Protein AF-0000000078790285 (afdb_homodimer)

Organism: Lacticaseibacillus rhamnosus (strain LMS2-1) (NCBI:txid525361)

Foldseek 3Di:
DPPDDDDDDDDDDDPVVVVVVQVVCVVVVHGPVRVVVVQVVCCVVVVHRPDDPDDDPVVVVVVVVCVVCVPPPPPVPVDPVSVVCCVVCVPPD/DPPDDDDDDDDDDDPVVVVVVQVVCVVVVHGPVRVVVVQVVCCVVVVHRPDDPDDDPVVVVVVVVCVVCVPPPPPVPVDPVSVVCCVVCVPPD

Nearest PDB structures (foldseek):
  4fxe-assembly1_A-2  TM=6.646E-01  e=6.049E-03  Escherichia coli K-12
  4q2u-assembly1_A  TM=5.915E-01  e=1.966E-02  Escherichia coli K-12
  4ml0-assembly2_E  TM=5.915E-01  e=2.259E-02  Escherichia coli B str. REL606
  4fxe-assembly1_A-2  TM=6.645E-01  e=6.049E-03  Escherichia coli K-12
  4q2u-assembly1_A  TM=5.914E-01  e=1.966E-02  Escherichia coli K-12

Radius of gyration: 25.26 Å; Cα contacts (8 Å, |Δi|>4): 144; chains: 2; bounding box: 28×90×46 Å

Secondary structure (DSSP, 8-state):
-----EEEEEEEEEHHHHHHHHHHHHHTT--HHHHHHHHHHHHHHHTS-SS--PPPHHHHHHHHHHHHHHTS-----SSHHHHHHHHH-TT--/-----EEEEEEEEEHHHHHHHHHHHHHTT--HHHHHHHHHHHHHHHTS-SS--PPPHHHHHHHHHHHHHHTS-----SSHHHHHHHHH-TT--

Solvent-accessible surface area (backbone atoms only — not comparable to full-atom values): 11094 Å² total; per-residue (Å²): 125,79,78,75,55,69,35,80,45,76,34,80,33,51,36,69,58,49,53,52,29,51,52,52,33,45,77,72,72,41,51,70,57,60,52,51,50,51,51,42,51,42,23,57,76,66,73,39,78,60,48,78,89,68,74,50,72,67,55,48,51,51,51,53,52,50,60,66,34,70,78,37,78,78,65,80,58,89,49,75,65,52,47,52,49,41,67,72,49,66,69,76,121,124,79,78,74,55,69,34,80,45,75,36,80,34,51,34,69,58,50,51,53,29,51,52,52,33,44,76,73,73,40,51,69,56,60,53,52,51,51,51,42,51,41,23,58,76,64,72,40,78,60,48,79,89,67,72,49,71,67,56,49,52,52,51,53,50,50,60,64,35,70,77,39,78,78,65,79,60,88,49,74,62,53,48,54,49,40,68,74,47,65,70,74,121

Structure (mmCIF, N/CA/C/O backbone):
data_AF-0000000078790285-model_v1
#
loop_
_entity.id
_entity.type
_entity.pdbx_description
1 polymer 'Addiction module antitoxin, RelB/DinJ family'
#
loop_
_atom_site.group_PDB
_atom_site.id
_atom_site.type_symbol
_atom_site.label_atom_id
_atom_site.label_alt_id
_atom_site.label_comp_id
_atom_site.label_asym_id
_atom_site.label_entity_id
_atom_site.label_seq_id
_atom_site.pdbx_PDB_ins_code
_atom_site.Cartn_x
_atom_site.Cartn_y
_atom_site.Cartn_z
_atom_site.occupancy
_atom_site.B_iso_or_equiv
_atom_site.auth_seq_id
_atom_site.auth_comp_id
_atom_site.auth_asym_id
_atom_site.auth_atom_id
_atom_site.pdbx_PDB_model_num
ATOM 1 N N . MET A 1 1 ? -5.898 -20.781 -19.953 1 41.97 1 MET A N 1
ATOM 2 C CA . MET A 1 1 ? -5.359 -19.844 -18.984 1 41.97 1 MET A CA 1
ATOM 3 C C . MET A 1 1 ? -6.449 -18.906 -18.453 1 41.97 1 MET A C 1
ATOM 5 O O . MET A 1 1 ? -7.098 -18.203 -19.234 1 41.97 1 MET A O 1
ATOM 9 N N . ALA A 1 2 ? -7.094 -19.359 -17.562 1 52.06 2 ALA A N 1
ATOM 10 C CA . ALA A 1 2 ? -8.336 -18.672 -17.234 1 52.06 2 ALA A CA 1
ATOM 11 C C . ALA A 1 2 ? -8.102 -17.156 -17.094 1 52.06 2 ALA A C 1
ATOM 13 O O . ALA A 1 2 ? -7.086 -16.734 -16.547 1 52.06 2 ALA A O 1
ATOM 14 N N . VAL A 1 3 ? -8.617 -16.484 -17.922 1 64.88 3 VAL A N 1
ATOM 15 C CA . VAL A 1 3 ? -8.562 -15.023 -17.938 1 64.88 3 VAL A CA 1
ATOM 16 C C . VAL A 1 3 ? -8.906 -14.477 -16.562 1 64.88 3 VAL A C 1
ATOM 18 O O . VAL A 1 3 ? -10.008 -14.703 -16.062 1 64.88 3 VAL A O 1
ATOM 21 N N . LYS A 1 4 ? -7.84 -14.219 -15.812 1 78.5 4 LYS A N 1
ATOM 22 C CA . LYS A 1 4 ? -8.117 -13.758 -14.461 1 78.5 4 LYS A CA 1
ATOM 23 C C . LYS A 1 4 ? -8.852 -12.422 -14.469 1 78.5 4 LYS A C 1
ATOM 25 O O . LYS A 1 4 ? -8.43 -11.477 -15.141 1 78.5 4 LYS A O 1
ATOM 30 N N . GLU A 1 5 ? -10.031 -12.453 -14.055 1 92.25 5 GLU A N 1
ATOM 31 C CA . GLU A 1 5 ? -10.844 -11.25 -13.906 1 92.25 5 GLU A CA 1
ATOM 32 C C . GLU A 1 5 ? -10.125 -10.188 -13.078 1 92.25 5 GLU A C 1
ATOM 34 O O . GLU A 1 5 ? -9.445 -10.508 -12.109 1 92.25 5 GLU A O 1
ATOM 39 N N . LYS A 1 6 ? -10.203 -8.945 -13.633 1 95.94 6 LYS A N 1
ATOM 40 C CA . LYS A 1 6 ? -9.594 -7.824 -12.93 1 95.94 6 LYS A CA 1
ATOM 41 C C . LYS A 1 6 ? -10.648 -6.977 -12.234 1 95.94 6 LYS A C 1
ATOM 43 O O . LYS A 1 6 ? -11.797 -6.918 -12.672 1 95.94 6 LYS A O 1
ATOM 48 N N . LYS A 1 7 ? -10.242 -6.383 -11.164 1 96.44 7 LYS A N 1
ATOM 49 C CA . LYS A 1 7 ? -11.07 -5.453 -10.398 1 96.44 7 LYS A CA 1
ATOM 50 C C . LYS A 1 7 ? -10.414 -4.078 -10.312 1 96.44 7 LYS A C 1
ATOM 52 O O . LYS A 1 7 ? -9.211 -3.971 -10.055 1 96.44 7 LYS A O 1
ATOM 57 N N . ARG A 1 8 ? -11.172 -3.09 -10.539 1 96.06 8 ARG A N 1
ATOM 58 C CA . ARG A 1 8 ? -10.68 -1.719 -10.469 1 96.06 8 ARG A CA 1
ATOM 59 C C . ARG A 1 8 ? -10.773 -1.179 -9.039 1 96.06 8 ARG A C 1
ATOM 61 O O . ARG A 1 8 ? -11.836 -1.225 -8.422 1 96.06 8 ARG A O 1
ATOM 68 N N . VAL A 1 9 ? -9.711 -0.73 -8.57 1 95.88 9 VAL A N 1
ATOM 69 C CA . VAL A 1 9 ? -9.648 -0.077 -7.266 1 95.88 9 VAL A CA 1
ATOM 70 C C . VAL A 1 9 ? -9.359 1.41 -7.445 1 95.88 9 VAL A C 1
ATOM 72 O O . VAL A 1 9 ? -8.383 1.783 -8.102 1 95.88 9 VAL A O 1
ATOM 75 N N . GLN A 1 10 ? -10.25 2.25 -6.832 1 95.44 10 GLN A N 1
ATOM 76 C CA . GL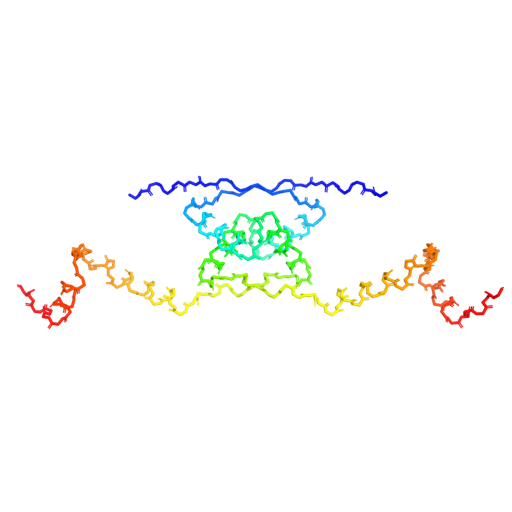N A 1 10 ? -10.117 3.697 -6.957 1 95.44 10 GLN A CA 1
ATOM 77 C C . GLN A 1 10 ? -10.039 4.363 -5.586 1 95.44 10 GLN A C 1
ATOM 79 O O . GLN A 1 10 ? -10.844 4.055 -4.695 1 95.44 10 GLN A O 1
ATOM 84 N N . VAL A 1 11 ? -9.031 5.184 -5.496 1 96.12 11 VAL A N 1
ATOM 85 C CA . VAL A 1 11 ? -8.867 5.902 -4.234 1 96.12 11 VAL A CA 1
ATOM 86 C C . VAL A 1 11 ? -8.57 7.375 -4.512 1 96.12 11 VAL A C 1
ATOM 88 O O . VAL A 1 11 ? -7.871 7.703 -5.469 1 96.12 11 VAL A O 1
ATOM 91 N N . LYS A 1 12 ? -9.188 8.242 -3.713 1 96.44 12 LYS A N 1
ATOM 92 C CA . LYS A 1 12 ? -8.875 9.672 -3.742 1 96.44 12 LYS A CA 1
ATOM 93 C C . LYS A 1 12 ? -7.82 10.023 -2.697 1 96.44 12 LYS A C 1
ATOM 95 O O . LYS A 1 12 ? -7.992 9.734 -1.513 1 96.44 12 LYS A O 1
ATOM 100 N N . ILE A 1 13 ? -6.789 10.609 -3.246 1 97 13 ILE A N 1
ATOM 101 C CA . ILE A 1 13 ? -5.645 10.945 -2.404 1 97 13 ILE A CA 1
ATOM 102 C C . ILE A 1 13 ? -5.305 12.422 -2.549 1 97 13 ILE A C 1
ATOM 104 O O . ILE A 1 13 ? -5.492 13.008 -3.621 1 97 13 ILE A O 1
ATOM 108 N N . ASP A 1 14 ? -4.859 13.016 -1.383 1 96.88 14 ASP A N 1
ATOM 109 C CA . ASP A 1 14 ? -4.348 14.375 -1.506 1 96.88 14 ASP A CA 1
ATOM 110 C C . ASP A 1 14 ? -3.395 14.5 -2.691 1 96.88 14 ASP A C 1
ATOM 112 O O . ASP A 1 14 ? -2.504 13.664 -2.869 1 96.88 14 ASP A O 1
ATOM 116 N N . LYS A 1 15 ? -3.609 15.469 -3.404 1 97.12 15 LYS A N 1
ATOM 117 C CA . LYS A 1 15 ? -2.846 15.633 -4.641 1 97.12 15 LYS A CA 1
ATOM 118 C C . LYS A 1 15 ? -1.349 15.695 -4.355 1 97.12 15 LYS A C 1
ATOM 120 O O . LYS A 1 15 ? -0.552 15.062 -5.051 1 97.12 15 LYS A O 1
ATOM 125 N N . ASP A 1 16 ? -0.922 16.5 -3.404 1 96.88 16 ASP A N 1
ATOM 126 C CA . ASP A 1 16 ? 0.495 16.641 -3.082 1 96.88 16 ASP A CA 1
ATOM 127 C C . ASP A 1 16 ? 1.084 15.305 -2.621 1 96.88 16 ASP A C 1
ATOM 129 O O . ASP A 1 16 ? 2.205 14.953 -2.994 1 96.88 16 ASP A O 1
ATOM 133 N N . LEU A 1 17 ? 0.349 14.648 -1.808 1 97.38 17 LEU A N 1
ATOM 134 C CA . LEU A 1 17 ? 0.786 13.336 -1.353 1 97.38 17 LEU A CA 1
ATOM 135 C C . LEU A 1 17 ? 0.951 12.383 -2.529 1 97.38 17 LEU A C 1
ATOM 137 O O . LEU A 1 17 ? 1.948 11.656 -2.613 1 97.38 17 LEU A O 1
ATOM 141 N N . ALA A 1 18 ? -0.024 12.359 -3.369 1 97.75 18 ALA A N 1
ATOM 142 C CA . ALA A 1 18 ? 0.028 11.508 -4.555 1 97.75 18 ALA A CA 1
ATOM 143 C C . ALA A 1 18 ? 1.246 11.836 -5.414 1 97.75 18 ALA A C 1
ATOM 145 O O . ALA A 1 18 ? 1.99 10.945 -5.816 1 97.75 18 ALA A O 1
ATOM 146 N N . ASP A 1 19 ? 1.461 13.047 -5.66 1 97.75 19 ASP A N 1
ATOM 147 C CA . ASP A 1 19 ? 2.562 13.484 -6.512 1 97.75 19 ASP A CA 1
ATOM 148 C C . ASP A 1 19 ? 3.912 13.148 -5.883 1 97.75 19 ASP A C 1
ATOM 150 O O . ASP A 1 19 ? 4.82 12.672 -6.57 1 97.75 19 ASP A O 1
ATOM 154 N N . ASP A 1 20 ? 4.039 13.414 -4.598 1 97.94 20 ASP A N 1
ATOM 155 C CA . ASP A 1 20 ? 5.273 13.094 -3.889 1 97.94 20 ASP A CA 1
ATOM 156 C C . ASP A 1 20 ? 5.555 11.594 -3.918 1 97.94 20 ASP A C 1
ATOM 158 O O . 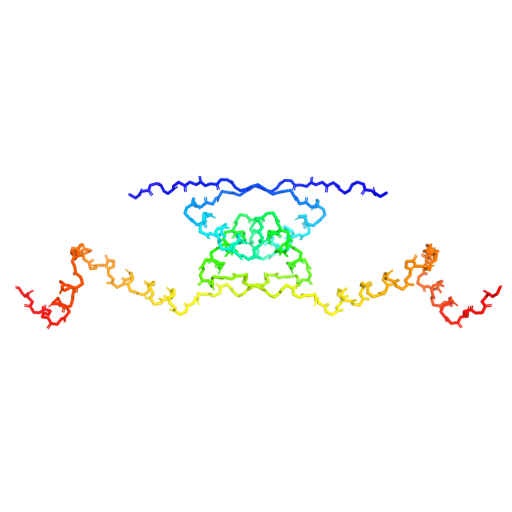ASP A 1 20 ? 6.691 11.18 -4.148 1 97.94 20 ASP A O 1
ATOM 162 N N . THR A 1 21 ? 4.539 10.852 -3.672 1 98.5 21 THR A N 1
ATOM 163 C CA . THR A 1 21 ? 4.68 9.398 -3.67 1 98.5 21 THR A CA 1
ATOM 164 C C . THR A 1 21 ? 5.09 8.891 -5.051 1 98.5 21 THR A C 1
ATOM 166 O O . THR A 1 21 ? 6 8.07 -5.168 1 98.5 21 THR A O 1
ATOM 169 N N . GLU A 1 22 ? 4.434 9.328 -6.066 1 97.88 22 GLU A N 1
ATOM 170 C CA . GLU A 1 22 ? 4.695 8.883 -7.43 1 97.88 22 GLU A CA 1
ATOM 171 C C . GLU A 1 22 ? 6.105 9.258 -7.875 1 97.88 22 GLU A C 1
ATOM 173 O O . GLU A 1 22 ? 6.742 8.523 -8.633 1 97.88 22 GLU A O 1
ATOM 178 N N . ALA A 1 23 ? 6.59 10.414 -7.387 1 98.12 23 ALA A N 1
ATOM 179 C CA . ALA A 1 23 ? 7.973 10.797 -7.664 1 98.12 23 ALA A CA 1
ATOM 180 C C . ALA A 1 23 ? 8.953 9.805 -7.055 1 98.12 23 ALA A C 1
ATOM 182 O O . ALA A 1 23 ? 9.938 9.422 -7.699 1 98.12 23 ALA A O 1
ATOM 183 N N . ILE A 1 24 ? 8.742 9.383 -5.852 1 98.12 24 ILE A N 1
ATOM 184 C CA . ILE A 1 24 ? 9.602 8.414 -5.168 1 98.12 24 ILE A CA 1
ATOM 185 C C . ILE A 1 24 ? 9.539 7.07 -5.883 1 98.12 24 ILE A C 1
ATOM 187 O O . ILE A 1 24 ? 10.57 6.453 -6.156 1 98.12 24 ILE A O 1
ATOM 191 N N . LEU A 1 25 ? 8.281 6.648 -6.223 1 98.25 25 LEU A N 1
ATOM 192 C CA . LEU A 1 25 ? 8.102 5.383 -6.926 1 98.25 25 LEU A CA 1
ATOM 193 C C . LEU A 1 25 ? 8.828 5.398 -8.266 1 98.25 25 LEU A C 1
ATOM 195 O O . LEU A 1 25 ? 9.477 4.418 -8.633 1 98.25 25 LEU A O 1
ATOM 199 N N . SER A 1 26 ? 8.766 6.539 -8.906 1 98 26 SER A N 1
ATOM 200 C CA . SER A 1 26 ? 9.445 6.672 -10.188 1 98 26 SER A CA 1
ATOM 201 C C . SER A 1 26 ? 10.961 6.52 -10.031 1 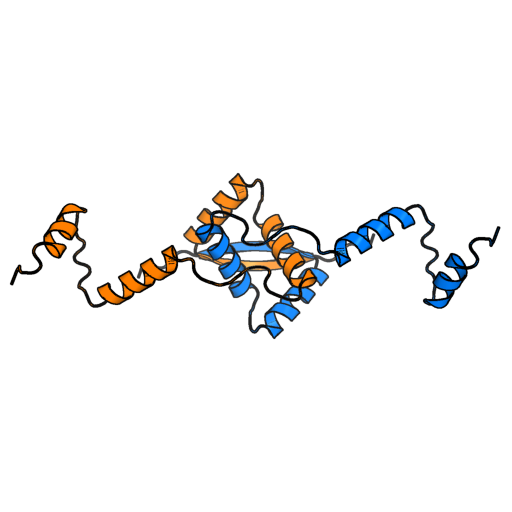98 26 SER A C 1
ATOM 203 O O . SER A 1 26 ? 11.609 5.867 -10.852 1 98 26 SER A O 1
ATOM 205 N N . GLU A 1 27 ? 11.5 7.098 -9.047 1 97.88 27 GLU A N 1
ATOM 206 C CA . GLU A 1 27 ? 12.938 7.004 -8.781 1 97.88 27 GLU A CA 1
ATOM 207 C C . GLU A 1 27 ? 13.344 5.566 -8.477 1 97.88 27 GLU A C 1
ATOM 209 O O . GLU A 1 27 ? 14.469 5.16 -8.781 1 97.88 27 GLU A O 1
ATOM 214 N N . LEU A 1 28 ? 12.445 4.828 -7.969 1 96.88 28 LEU A N 1
ATOM 215 C CA . LEU A 1 28 ? 12.688 3.426 -7.648 1 96.88 28 LEU A CA 1
ATOM 216 C C . LEU A 1 28 ? 12.438 2.541 -8.867 1 96.88 28 LEU A C 1
ATOM 218 O O . LEU A 1 28 ? 12.656 1.328 -8.812 1 96.88 28 LEU A O 1
ATOM 222 N N . GLY A 1 29 ? 11.867 3.201 -9.914 1 97.56 29 GLY A N 1
ATOM 223 C CA . GLY A 1 29 ? 11.539 2.443 -11.117 1 97.56 29 GLY A CA 1
ATOM 224 C C . GLY A 1 29 ? 10.172 1.798 -11.062 1 97.56 29 GLY A C 1
ATOM 225 O O . GLY A 1 29 ? 9.898 0.85 -11.797 1 97.56 29 GLY A O 1
ATOM 226 N N . LEU A 1 30 ? 9.352 2.262 -10.195 1 97.75 30 LEU A N 1
ATOM 227 C CA . LEU A 1 30 ? 8.023 1.689 -10.008 1 97.75 30 LEU A CA 1
ATOM 228 C C . LEU A 1 30 ? 6.938 2.68 -10.422 1 97.75 30 LEU A C 1
ATOM 230 O O . LEU A 1 30 ? 7.195 3.883 -10.508 1 97.75 30 LEU A O 1
ATOM 234 N N . ASN A 1 31 ? 5.824 2.188 -10.734 1 96.88 31 ASN A N 1
ATOM 235 C CA . ASN A 1 31 ? 4.625 3 -10.898 1 96.88 31 ASN A CA 1
ATOM 236 C C . ASN A 1 31 ? 3.57 2.658 -9.852 1 96.88 31 ASN A C 1
ATOM 238 O O . ASN A 1 31 ? 3.695 1.659 -9.141 1 96.88 31 ASN A O 1
ATOM 242 N N . PRO A 1 32 ? 2.607 3.408 -9.719 1 97.31 32 PRO A N 1
ATOM 243 C CA . PRO A 1 32 ? 1.586 3.195 -8.688 1 97.31 32 PRO A CA 1
ATOM 244 C C . PRO A 1 32 ? 0.905 1.833 -8.805 1 97.31 32 PRO A C 1
ATOM 246 O O . PRO A 1 32 ? 0.68 1.161 -7.797 1 97.31 32 PRO A O 1
ATOM 249 N N . THR A 1 33 ? 0.61 1.395 -9.992 1 97.12 33 THR A N 1
ATOM 250 C CA . THR A 1 33 ? -0.04 0.107 -10.203 1 97.12 33 THR A CA 1
ATOM 251 C C . THR A 1 33 ? 0.801 -1.027 -9.625 1 97.12 33 THR A C 1
ATOM 253 O O . THR A 1 33 ? 0.292 -1.865 -8.875 1 97.12 33 THR A O 1
ATOM 256 N N . THR A 1 34 ? 2.041 -1.007 -9.961 1 97.44 34 THR A N 1
ATOM 257 C CA . THR A 1 34 ? 2.953 -2.041 -9.484 1 97.44 34 THR A CA 1
ATOM 258 C C . THR A 1 34 ? 3.096 -1.979 -7.965 1 97.44 34 THR A C 1
ATOM 260 O O . THR A 1 34 ? 3.053 -3.01 -7.289 1 97.44 34 THR A O 1
ATOM 263 N N . ALA A 1 35 ? 3.219 -0.789 -7.391 1 98.12 35 ALA A N 1
ATOM 264 C CA . ALA A 1 35 ? 3.41 -0.603 -5.957 1 98.12 35 ALA A CA 1
ATOM 265 C C . ALA A 1 35 ? 2.189 -1.078 -5.176 1 98.12 35 ALA A C 1
ATOM 267 O O . ALA A 1 35 ? 2.322 -1.766 -4.16 1 98.12 35 ALA A O 1
ATOM 268 N N . ILE A 1 36 ? 1.055 -0.764 -5.652 1 98.19 36 ILE A N 1
ATOM 269 C CA . ILE A 1 36 ? -0.178 -1.125 -4.957 1 98.19 36 ILE A CA 1
ATOM 270 C C . ILE A 1 36 ? -0.421 -2.627 -5.086 1 98.19 36 ILE A C 1
ATOM 272 O O . ILE A 1 36 ? -0.863 -3.273 -4.133 1 98.19 36 ILE A O 1
ATOM 276 N N . ASN A 1 37 ? -0.104 -3.201 -6.234 1 97.75 37 ASN A N 1
ATOM 277 C CA . ASN A 1 37 ? -0.19 -4.648 -6.395 1 97.75 37 ASN A CA 1
ATOM 278 C C . ASN A 1 37 ? 0.731 -5.379 -5.418 1 97.75 37 ASN A C 1
ATOM 280 O O . ASN A 1 37 ? 0.33 -6.363 -4.797 1 97.75 37 ASN A O 1
ATOM 284 N N . MET A 1 38 ? 1.901 -4.902 -5.324 1 97.44 38 MET A N 1
ATOM 285 C CA . MET A 1 38 ? 2.848 -5.48 -4.379 1 97.44 38 MET A CA 1
ATOM 286 C C . MET A 1 38 ? 2.32 -5.375 -2.949 1 97.44 38 MET A 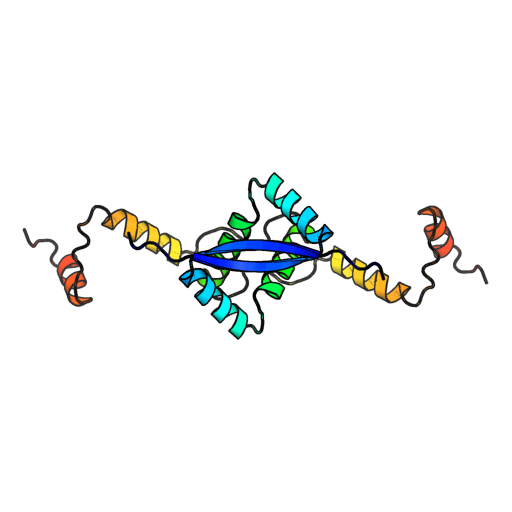C 1
ATOM 288 O O . MET A 1 38 ? 2.4 -6.336 -2.182 1 97.44 38 MET A O 1
ATOM 292 N N . PHE A 1 39 ? 1.788 -4.234 -2.619 1 98 39 PHE A N 1
ATOM 293 C CA . PHE A 1 39 ? 1.221 -3.973 -1.303 1 98 39 PHE A CA 1
ATOM 294 C C . PHE A 1 39 ? 0.112 -4.969 -0.982 1 98 39 PHE A C 1
ATOM 296 O O . PHE A 1 39 ? 0.122 -5.594 0.08 1 98 39 PHE A O 1
ATOM 303 N N . TYR A 1 40 ? -0.725 -5.184 -1.939 1 98.12 40 TYR A N 1
ATOM 304 C CA . TYR A 1 40 ? -1.836 -6.113 -1.766 1 98.12 40 TYR A CA 1
ATOM 305 C C . TYR A 1 40 ? -1.332 -7.543 -1.619 1 98.12 40 TYR A C 1
ATOM 307 O O . TYR A 1 40 ? -1.803 -8.289 -0.757 1 98.12 40 TYR A O 1
ATOM 315 N N . LYS A 1 41 ? -0.364 -7.953 -2.381 1 96.88 41 LYS A N 1
ATOM 316 C CA . LYS A 1 41 ? 0.198 -9.297 -2.311 1 96.88 41 LYS A CA 1
ATOM 317 C C . LYS A 1 41 ? 0.855 -9.547 -0.957 1 96.88 41 LYS A C 1
ATOM 319 O O . LYS A 1 41 ? 0.74 -10.641 -0.399 1 96.88 41 LYS A O 1
ATOM 324 N N . ARG A 1 42 ? 1.501 -8.523 -0.47 1 97.19 42 ARG A N 1
ATOM 325 C CA . ARG A 1 42 ? 2.145 -8.68 0.831 1 97.19 42 ARG A CA 1
ATOM 326 C C . ARG A 1 42 ? 1.107 -8.773 1.946 1 97.19 42 ARG A C 1
ATOM 328 O O . ARG A 1 42 ? 1.302 -9.508 2.92 1 97.19 42 ARG A O 1
ATOM 335 N N . ILE A 1 43 ? 0.035 -8.055 1.852 1 97.12 43 ILE A N 1
ATOM 336 C CA . ILE A 1 43 ? -1.044 -8.148 2.828 1 97.12 43 ILE A CA 1
ATOM 337 C C . ILE A 1 43 ? -1.596 -9.57 2.846 1 97.12 43 ILE A C 1
ATOM 339 O O . ILE A 1 43 ? -1.754 -10.172 3.914 1 97.12 43 ILE A O 1
ATOM 343 N N . VAL A 1 44 ? -1.857 -10.148 1.688 1 96 44 VAL A N 1
ATOM 344 C CA . VAL A 1 44 ? -2.42 -11.492 1.596 1 96 44 VAL A CA 1
ATOM 345 C C . VAL A 1 44 ? -1.405 -12.516 2.102 1 96 44 VAL A C 1
ATOM 347 O O . VAL A 1 44 ? -1.765 -13.453 2.812 1 96 44 VAL A O 1
ATOM 350 N N . ALA A 1 45 ? -0.132 -12.312 1.774 1 93.81 45 ALA A N 1
ATOM 351 C CA . ALA A 1 45 ? 0.913 -13.266 2.146 1 93.81 45 ALA A CA 1
ATOM 352 C C . ALA A 1 45 ? 1.089 -13.32 3.66 1 93.81 45 ALA A C 1
ATOM 354 O O . ALA A 1 45 ? 1.363 -14.383 4.223 1 93.81 45 ALA A O 1
ATOM 355 N N . ASN A 1 46 ? 0.846 -12.18 4.375 1 92.69 46 ASN A N 1
ATOM 356 C CA . ASN A 1 46 ? 1.177 -12.094 5.793 1 92.69 46 ASN A CA 1
ATOM 357 C C . ASN A 1 46 ? -0.078 -12.062 6.66 1 92.69 46 ASN A C 1
ATOM 359 O O . ASN A 1 46 ? -0.001 -12.25 7.879 1 92.69 46 ASN A O 1
ATOM 363 N N . GLY A 1 47 ? -1.185 -11.789 6.004 1 94 47 GLY A N 1
ATOM 364 C CA . GLY A 1 47 ? -2.406 -11.617 6.77 1 94 47 GLY A CA 1
ATOM 365 C C . GLY A 1 47 ? -2.383 -10.383 7.656 1 94 47 GLY A C 1
ATOM 366 O O . GLY A 1 47 ? -2.975 -10.383 8.742 1 94 47 GLY A O 1
ATOM 367 N N . ALA A 1 48 ? -1.604 -9.398 7.191 1 94.69 48 ALA A N 1
ATOM 368 C CA . ALA A 1 48 ? -1.382 -8.188 7.98 1 94.69 48 ALA A CA 1
ATOM 369 C C . ALA A 1 48 ? -0.915 -7.039 7.094 1 94.69 48 ALA A C 1
ATOM 371 O O . ALA A 1 48 ? -0.576 -7.242 5.926 1 94.69 48 ALA A O 1
ATOM 372 N N . LEU A 1 49 ? -0.977 -5.832 7.645 1 96.75 49 LEU A N 1
ATOM 373 C CA . LEU A 1 49 ? -0.272 -4.73 7 1 96.75 49 LEU A CA 1
ATOM 374 C C . LEU A 1 49 ? 1.227 -5.004 6.941 1 96.75 49 LEU A C 1
ATOM 376 O O . LEU A 1 49 ? 1.844 -5.332 7.957 1 96.75 49 LEU A O 1
ATOM 380 N N . PRO A 1 50 ? 1.838 -4.809 5.832 1 96.12 50 PRO A N 1
ATOM 381 C CA . PRO A 1 50 ? 3.227 -5.25 5.691 1 96.12 50 PRO A CA 1
ATOM 382 C C . PRO A 1 50 ? 4.23 -4.18 6.109 1 96.12 50 PRO A C 1
ATOM 384 O O . PRO A 1 50 ? 5.379 -4.195 5.652 1 96.12 50 PRO A O 1
ATOM 387 N N . PHE A 1 51 ? 3.783 -3.184 6.902 1 95.62 51 PHE A N 1
ATOM 388 C CA . PHE A 1 51 ? 4.664 -2.141 7.418 1 95.62 51 PHE A CA 1
ATOM 389 C C . PHE A 1 51 ? 4.215 -1.691 8.805 1 95.62 51 PHE A C 1
ATOM 391 O O . PHE A 1 51 ? 3.09 -1.974 9.219 1 95.62 51 PHE A O 1
ATOM 398 N N . ASN A 1 52 ? 5.188 -1.059 9.438 1 91.38 52 ASN A N 1
ATOM 399 C CA . ASN A 1 52 ? 4.855 -0.438 10.719 1 91.38 52 ASN A CA 1
ATOM 400 C C . ASN A 1 52 ? 4.18 0.916 10.523 1 91.38 52 ASN A C 1
ATOM 402 O O . ASN A 1 52 ? 4.676 1.764 9.781 1 91.38 52 ASN A O 1
ATOM 406 N N . ALA A 1 53 ? 3.025 1.038 11.102 1 90.38 53 ALA A N 1
ATOM 407 C CA . ALA A 1 53 ? 2.234 2.256 10.953 1 90.38 53 ALA A CA 1
ATOM 408 C C . ALA A 1 53 ? 2.709 3.342 11.914 1 90.38 53 ALA A C 1
ATOM 410 O O . ALA A 1 53 ? 2.064 4.387 12.047 1 90.38 53 ALA A O 1
ATOM 411 N N . SER A 1 54 ? 3.861 3.127 12.414 1 91.12 54 SER A N 1
ATOM 412 C CA . SER A 1 54 ? 4.359 4.086 13.398 1 91.12 54 SER A CA 1
ATOM 413 C C . SER A 1 54 ? 4.945 5.32 12.711 1 91.12 54 SER A C 1
ATOM 415 O O . SER A 1 54 ? 5.535 5.219 11.641 1 91.12 54 SER A O 1
ATOM 417 N N . LEU A 1 55 ? 4.797 6.422 13.398 1 91.75 55 LEU A N 1
ATOM 418 C CA . LEU A 1 55 ? 5.43 7.648 12.93 1 91.75 55 LEU A CA 1
ATOM 419 C C . LEU A 1 55 ? 6.938 7.605 13.156 1 91.75 55 LEU A C 1
ATOM 421 O O . LEU A 1 55 ? 7.406 7.023 14.133 1 91.75 55 LEU A O 1
ATOM 425 N N . SER A 1 56 ? 7.555 8.25 12.25 1 86.81 56 SER A N 1
ATOM 426 C CA . SER A 1 56 ? 8.984 8.445 12.477 1 86.81 56 SER A CA 1
ATOM 427 C C . SER A 1 56 ? 9.227 9.414 13.633 1 86.81 56 SER A C 1
ATOM 429 O O . SER A 1 56 ? 8.305 10.094 14.086 1 86.81 56 SER A O 1
ATOM 431 N N . GLU A 1 57 ? 10.453 9.414 14.078 1 87.69 57 GLU A N 1
ATOM 432 C CA . GLU A 1 57 ? 10.82 10.367 15.125 1 87.69 57 GLU A CA 1
ATOM 433 C C . GLU A 1 57 ? 10.617 11.805 14.648 1 87.69 57 GLU A C 1
ATOM 435 O O . GLU A 1 57 ? 10.141 12.656 15.406 1 87.69 57 GLU A O 1
ATOM 440 N N . GLU A 1 58 ? 10.969 11.984 13.445 1 89.5 58 GLU A N 1
ATOM 441 C CA . GLU A 1 58 ? 10.805 13.312 12.859 1 89.5 58 GLU A CA 1
ATOM 442 C C . GLU A 1 58 ? 9.336 13.727 12.805 1 89.5 58 GLU A C 1
ATOM 444 O O . GLU A 1 58 ? 8.992 14.859 13.133 1 89.5 58 GLU A O 1
ATOM 449 N N . GLU A 1 59 ? 8.531 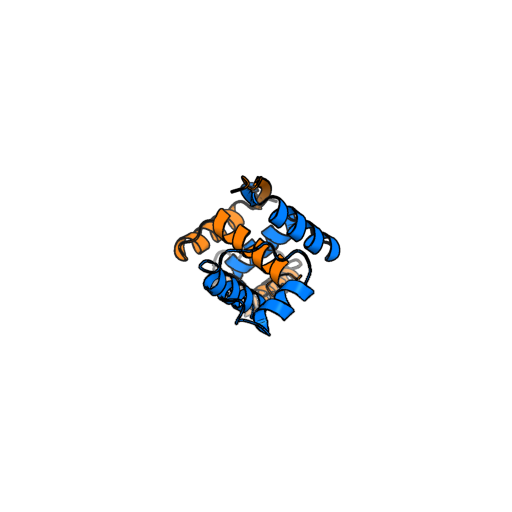12.867 12.398 1 88.5 59 GLU A N 1
ATOM 450 C CA . GLU A 1 59 ? 7.098 13.148 12.32 1 88.5 59 GLU A CA 1
ATOM 451 C C . GLU A 1 59 ? 6.516 13.406 13.711 1 88.5 59 GLU A C 1
ATOM 453 O O . GLU A 1 59 ? 5.684 14.297 13.875 1 88.5 59 GLU A O 1
ATOM 458 N N . ARG A 1 60 ? 6.957 12.68 14.656 1 90.25 60 ARG A N 1
ATOM 459 C CA . ARG A 1 60 ? 6.496 12.852 16.031 1 90.25 60 ARG A CA 1
ATOM 460 C C . ARG A 1 60 ? 6.918 14.219 16.578 1 90.25 60 ARG A C 1
ATOM 462 O O . ARG A 1 60 ? 6.133 14.891 17.25 1 90.25 60 ARG A O 1
ATOM 469 N N . ALA A 1 61 ? 8.078 14.531 16.359 1 89.06 61 ALA A N 1
ATOM 470 C CA . ALA A 1 61 ? 8.602 15.82 16.812 1 89.06 61 ALA A CA 1
ATOM 471 C C . ALA A 1 61 ? 7.824 16.969 16.188 1 89.06 61 ALA A C 1
ATOM 473 O O . ALA A 1 61 ? 7.504 17.953 16.875 1 89.06 61 ALA A O 1
ATOM 474 N N . ASN A 1 62 ? 7.512 16.797 14.883 1 89.38 62 ASN A N 1
ATOM 475 C CA . ASN A 1 62 ? 6.746 17.828 14.188 1 89.38 62 ASN A CA 1
ATOM 476 C C . ASN A 1 62 ? 5.348 17.984 14.781 1 89.38 62 ASN A C 1
ATOM 478 O O . ASN A 1 62 ? 4.844 19.109 14.898 1 89.38 62 ASN A O 1
ATOM 482 N N . LEU A 1 63 ? 4.777 16.969 15.148 1 87.25 63 LEU A N 1
ATOM 483 C CA . LEU A 1 63 ? 3.445 17 15.742 1 87.25 63 LEU A CA 1
ATOM 484 C C . LEU A 1 63 ? 3.473 17.672 17.109 1 87.25 63 LEU A C 1
ATOM 486 O O . LEU A 1 63 ? 2.562 18.422 17.453 1 87.25 63 LEU A O 1
ATOM 490 N N . ARG A 1 64 ? 4.445 17.297 17.859 1 88 64 ARG A N 1
ATOM 491 C CA . ARG A 1 64 ? 4.598 17.891 19.172 1 88 64 ARG A CA 1
ATOM 492 C C . ARG A 1 64 ? 4.781 19.406 19.078 1 88 64 ARG A C 1
ATOM 494 O O . ARG A 1 64 ? 4.207 20.156 19.875 1 88 64 ARG A O 1
ATOM 501 N N . PHE A 1 65 ? 5.559 19.797 18.125 1 85.62 65 PHE A N 1
ATOM 502 C CA . PHE A 1 65 ? 5.812 21.219 17.906 1 85.62 65 PHE A CA 1
ATOM 503 C C . PHE A 1 65 ? 4.531 21.938 17.531 1 85.62 65 PHE A C 1
ATOM 505 O O . PHE A 1 65 ? 4.273 23.047 18 1 85.62 65 PHE A O 1
ATOM 512 N N . LEU A 1 66 ? 3.732 21.359 16.594 1 83.75 66 LEU A N 1
ATOM 513 C CA . LEU A 1 66 ? 2.473 21.938 16.141 1 83.75 66 LEU A CA 1
ATOM 514 C C . LEU A 1 66 ? 1.494 22.078 17.312 1 83.75 66 LEU A C 1
ATOM 516 O O . LEU A 1 66 ? 0.754 23.047 17.406 1 83.75 66 LEU A O 1
ATOM 520 N N . LYS A 1 67 ? 1.503 21.141 18.188 1 81.56 67 LYS A N 1
ATOM 521 C CA . LYS A 1 67 ? 0.607 21.156 19.344 1 81.56 67 LYS A CA 1
ATOM 522 C C . LYS A 1 67 ? 0.972 22.266 20.312 1 81.56 67 LYS A C 1
ATOM 524 O O . LYS A 1 67 ? 0.091 22.938 20.859 1 81.56 67 LYS A O 1
ATOM 529 N N . VAL A 1 68 ? 2.197 22.484 20.453 1 77.88 68 VAL A N 1
ATOM 530 C CA . VAL A 1 68 ? 2.658 23.484 21.406 1 77.88 68 VAL A CA 1
ATOM 531 C C . VAL A 1 68 ? 2.447 24.875 20.812 1 77.88 68 VAL A C 1
ATOM 533 O O . VAL A 1 68 ? 2.227 25.844 21.547 1 77.88 68 VAL A O 1
ATOM 536 N N . THR A 1 69 ? 2.428 24.922 19.5 1 74 69 THR A N 1
ATOM 537 C CA . THR A 1 69 ? 2.314 26.234 18.875 1 74 69 THR A CA 1
ATOM 538 C C . THR A 1 69 ? 0.852 26.578 18.594 1 74 69 THR A C 1
ATOM 540 O O . THR A 1 69 ? 0.529 27.719 18.266 1 74 69 THR A O 1
ATOM 543 N N . GLU A 1 70 ? 0.051 25.594 18.375 1 70.5 70 GLU A N 1
ATOM 544 C CA . GLU A 1 70 ? -1.369 25.844 18.141 1 70.5 70 GLU A CA 1
ATOM 545 C C . GLU A 1 70 ? -1.905 26.938 19.047 1 70.5 70 GLU A C 1
ATOM 547 O O . GLU A 1 70 ? -2.756 27.734 18.641 1 70.5 70 GLU A O 1
ATOM 552 N N . GLY A 1 71 ? -1.47 26.922 20.234 1 60.47 71 GLY A N 1
ATOM 553 C CA . GLY A 1 71 ? -1.869 28.031 21.094 1 60.47 71 GLY A CA 1
ATOM 554 C C . GLY A 1 71 ? -1.026 29.266 20.891 1 60.47 71 GLY A C 1
ATOM 555 O O . GLY A 1 71 ? -1.346 30.328 21.422 1 60.47 71 GLY A O 1
ATOM 556 N N . THR A 1 72 ? 0.158 28.953 20.297 1 60.38 72 THR A N 1
ATOM 557 C CA . THR A 1 72 ? 1.024 30.109 20.125 1 60.38 72 THR A CA 1
ATOM 558 C C . THR A 1 72 ? 0.717 30.828 18.812 1 60.38 72 THR A C 1
ATOM 560 O O . THR A 1 72 ? 0.558 30.188 17.781 1 60.38 72 THR A O 1
ATOM 563 N N . PRO A 1 73 ? 0.186 31.984 18.859 1 53.81 73 PRO A N 1
ATOM 564 C CA . PRO A 1 73 ? -0.119 32.75 17.641 1 53.81 73 PRO A CA 1
ATOM 565 C C . PRO A 1 73 ? 0.947 32.594 16.562 1 53.81 73 PRO A C 1
ATOM 567 O O . PRO A 1 73 ? 2.137 32.5 16.875 1 53.81 73 PRO A O 1
ATOM 570 N N . VAL A 1 74 ? 0.758 31.672 15.57 1 52.78 74 VAL A N 1
ATOM 571 C CA . VAL A 1 74 ? 1.589 31.5 14.383 1 52.78 74 VAL A CA 1
ATOM 572 C C . VAL A 1 74 ? 2.104 32.844 13.906 1 52.78 74 VAL A C 1
ATOM 574 O O . VAL A 1 74 ? 1.34 33.656 13.375 1 52.78 74 VAL A O 1
ATOM 577 N N . THR A 1 75 ? 2.732 33.719 14.711 1 48.5 75 THR A N 1
ATOM 578 C CA . THR A 1 75 ? 3.371 34.844 14.039 1 48.5 75 THR A CA 1
ATOM 579 C C . THR A 1 75 ? 4.238 34.344 12.883 1 48.5 75 THR A C 1
ATOM 581 O O . THR A 1 75 ? 5.035 33.438 13.039 1 48.5 75 THR A O 1
ATOM 584 N N . GLU A 1 76 ? 3.684 34.156 11.727 1 49.38 76 GLU A N 1
ATOM 585 C CA . GLU A 1 76 ? 4.477 34 10.508 1 49.38 76 GLU A CA 1
ATOM 586 C C . GLU A 1 76 ? 5.879 34.594 10.688 1 49.38 76 GLU A C 1
ATOM 588 O O . GLU A 1 76 ? 6.047 35.812 10.766 1 49.38 76 GLU A O 1
ATOM 593 N N . PHE A 1 77 ? 6.695 34 11.461 1 52.56 77 PHE A N 1
ATOM 594 C CA . PHE A 1 77 ? 8.055 34.5 11.547 1 52.56 77 PHE A CA 1
ATOM 595 C C . PHE A 1 77 ? 8.742 34.469 10.188 1 52.56 77 PHE A C 1
ATOM 597 O O . PHE A 1 77 ? 8.609 33.5 9.453 1 52.56 77 PHE A O 1
ATOM 604 N N . LYS A 1 78 ? 8.938 35.562 9.5 1 53.16 78 LYS A N 1
ATOM 605 C CA . LYS A 1 78 ? 9.469 35.812 8.164 1 53.16 78 LYS A CA 1
ATOM 606 C C . LYS A 1 78 ? 10.75 35 7.918 1 53.16 78 LYS A C 1
ATOM 608 O O . LYS A 1 78 ? 11.07 34.656 6.777 1 53.16 78 LYS A O 1
ATOM 613 N N . ASP A 1 79 ? 11.82 35.031 8.711 1 52.75 79 ASP A N 1
ATOM 614 C CA . ASP A 1 79 ? 13.086 34.312 8.602 1 52.75 79 ASP A CA 1
ATOM 615 C C . ASP A 1 79 ? 13.469 33.656 9.922 1 52.75 79 ASP A C 1
ATOM 617 O O . ASP A 1 79 ? 12.891 33.969 10.969 1 52.75 79 ASP A O 1
ATOM 621 N N . ALA A 1 80 ? 14.188 32.5 9.906 1 54.09 80 ALA A N 1
ATOM 622 C CA . ALA A 1 80 ? 14.742 31.734 11.008 1 54.09 80 ALA A CA 1
ATOM 623 C C . ALA A 1 80 ? 15.289 32.656 12.102 1 54.09 80 ALA A C 1
ATOM 625 O O . ALA A 1 80 ? 15.273 32.281 13.281 1 54.09 80 ALA A O 1
ATOM 626 N N . LYS A 1 81 ? 15.758 33.719 11.812 1 56.47 81 LYS A N 1
ATOM 627 C CA . LYS A 1 81 ? 16.297 34.719 12.75 1 56.47 81 LYS A CA 1
ATOM 628 C C . LYS A 1 81 ? 15.211 35.219 13.688 1 56.47 81 LYS A C 1
ATOM 630 O O . LYS A 1 81 ? 15.445 35.406 14.891 1 56.47 81 LYS A O 1
ATOM 635 N N . GLU A 1 82 ? 14.055 35.375 13.211 1 57.88 82 GLU A N 1
ATOM 636 C CA . GLU A 1 82 ? 12.984 35.938 14.039 1 57.88 82 GLU A CA 1
ATOM 637 C C . GLU A 1 82 ? 12.516 34.906 15.07 1 57.88 82 GLU A C 1
ATOM 639 O O . GLU A 1 82 ? 12.18 35.281 16.203 1 57.88 82 GLU A O 1
ATOM 644 N N . VAL A 1 83 ? 12.633 33.781 14.719 1 57.59 83 VAL A N 1
ATOM 645 C CA . VAL A 1 83 ? 12.273 32.719 15.641 1 57.59 83 VAL A CA 1
ATOM 646 C C . VAL A 1 83 ? 13.336 32.594 16.719 1 57.59 83 VAL A C 1
ATOM 648 O O . VAL A 1 83 ? 13.023 32.469 17.906 1 57.59 83 VAL A O 1
ATOM 651 N N . ALA A 1 84 ? 14.547 32.469 16.312 1 56.34 84 ALA A N 1
ATOM 652 C CA . ALA A 1 84 ? 15.656 32.438 17.266 1 56.34 84 ALA A CA 1
ATOM 653 C C . ALA A 1 84 ? 15.594 33.625 18.203 1 56.34 84 ALA A C 1
ATOM 655 O O . ALA A 1 84 ? 15.812 33.469 19.422 1 56.34 84 ALA A O 1
ATOM 656 N N . ASP A 1 85 ? 15.383 34.781 17.781 1 58.91 85 ASP A N 1
ATOM 657 C CA . ASP A 1 85 ? 15.273 36 18.562 1 58.91 85 ASP A CA 1
ATOM 658 C C . ASP A 1 85 ? 14.109 35.938 19.547 1 58.91 85 ASP A C 1
ATOM 660 O O . ASP A 1 85 ? 14.211 36.406 20.672 1 58.91 85 ASP A O 1
ATOM 664 N N . TRP A 1 86 ? 13.094 35.281 19.125 1 59.38 86 TRP A N 1
ATOM 665 C CA . TRP A 1 86 ? 11.93 35.125 19.984 1 59.38 86 TRP A CA 1
ATOM 666 C C . TRP A 1 86 ? 12.203 34.125 21.094 1 59.38 86 TRP A C 1
ATOM 668 O O . TRP A 1 86 ? 11.828 34.344 22.25 1 59.38 86 TRP A O 1
ATOM 678 N N . LEU A 1 87 ? 12.773 33.062 20.688 1 58.38 87 LEU A N 1
ATOM 679 C CA . LEU A 1 87 ? 13.148 32.031 21.641 1 58.38 87 LEU A CA 1
ATOM 680 C C . LEU A 1 87 ? 14.164 32.594 22.641 1 58.38 87 LEU A C 1
ATOM 682 O O . LEU A 1 87 ? 14.102 32.281 23.828 1 58.38 87 LEU A O 1
ATOM 686 N N . ASN A 1 88 ? 15.109 33.219 22.203 1 62 88 ASN A N 1
ATOM 687 C CA . ASN A 1 88 ? 16.141 33.75 23.094 1 62 88 ASN A CA 1
ATOM 688 C C . ASN A 1 88 ? 15.641 34.938 23.891 1 62 88 ASN A C 1
ATOM 690 O O . ASN A 1 88 ? 16.188 35.25 24.953 1 62 88 ASN A O 1
ATOM 694 N N . ASP A 1 89 ? 14.898 35.875 23.312 1 53.47 89 ASP A N 1
ATOM 695 C CA . ASP A 1 89 ? 14.406 37 24.109 1 53.47 89 ASP A CA 1
ATOM 696 C C . ASP A 1 89 ? 12.898 36.875 24.328 1 53.47 89 ASP A C 1
ATOM 698 O O . ASP A 1 89 ? 12.109 37.469 23.578 1 53.47 89 ASP A O 1
ATOM 702 N N . PRO A 1 90 ? 12.5 35.781 24.938 1 51.56 90 PRO A N 1
ATOM 703 C CA . PRO A 1 90 ? 11.078 35.594 25.234 1 51.56 90 PRO A CA 1
ATOM 704 C C . PRO A 1 90 ? 10.43 36.812 25.891 1 51.56 90 PRO A C 1
ATOM 706 O O . PRO A 1 90 ? 9.203 36.875 26.016 1 51.56 90 PRO A O 1
ATOM 709 N N . ASP A 1 91 ? 11.273 37.625 26.438 1 46.5 91 ASP A N 1
ATOM 710 C CA . ASP A 1 91 ? 10.789 38.688 27.281 1 46.5 91 ASP A CA 1
ATOM 711 C C . ASP A 1 91 ? 10.125 39.781 26.453 1 46.5 91 ASP A C 1
ATOM 713 O O . ASP A 1 91 ? 9.859 40.875 26.953 1 46.5 91 ASP A O 1
ATOM 717 N N . GLU A 1 92 ? 9.977 39.656 25.156 1 42.91 92 GLU A N 1
ATOM 718 C CA . GLU A 1 92 ? 9.32 40.875 24.75 1 42.91 92 GLU A CA 1
ATOM 719 C C . GLU A 1 92 ? 7.898 40.938 25.312 1 42.91 92 GLU A C 1
ATOM 721 O O . GLU A 1 92 ? 7.051 40.125 24.969 1 42.91 92 GLU A O 1
ATOM 726 N N . ASP A 1 93 ? 7.648 41.219 26.641 1 38.03 93 ASP A N 1
ATOM 727 C CA . ASP A 1 93 ? 6.5 41.875 27.266 1 38.03 93 ASP A CA 1
ATOM 728 C C . ASP A 1 93 ? 5.945 42.969 26.375 1 38.03 93 ASP A C 1
ATOM 730 O O . ASP A 1 93 ? 6.699 43.656 25.672 1 38.03 93 ASP A O 1
ATOM 734 N N . MET B 1 1 ? -8.75 27.25 5.188 1 42.44 1 MET B N 1
ATOM 735 C CA . MET B 1 1 ? -8.242 25.891 5.148 1 42.44 1 MET B CA 1
ATOM 736 C C . MET B 1 1 ? -8.133 25.391 3.711 1 42.44 1 MET B C 1
ATOM 738 O O . MET B 1 1 ? -9.117 25.375 2.975 1 42.44 1 MET B O 1
ATOM 742 N N . ALA B 1 2 ? -7.113 25.703 3.156 1 52.47 2 ALA B N 1
ATOM 743 C CA . ALA B 1 2 ? -7.062 25.531 1.705 1 52.47 2 ALA B CA 1
ATOM 744 C C . ALA B 1 2 ? -7.574 24.156 1.292 1 52.47 2 ALA B C 1
ATOM 746 O O . ALA B 1 2 ? -7.289 23.156 1.957 1 52.47 2 ALA B O 1
ATOM 747 N N . VAL B 1 3 ? -8.586 24.141 0.666 1 65.38 3 VAL B N 1
ATOM 748 C CA . VAL B 1 3 ? -9.211 22.938 0.134 1 65.38 3 VAL B CA 1
ATOM 749 C C . VAL B 1 3 ? -8.172 22.078 -0.59 1 65.38 3 VAL B C 1
ATOM 751 O O . VAL B 1 3 ? -7.566 22.531 -1.567 1 65.38 3 VAL B O 1
ATOM 754 N N . LYS B 1 4 ? -7.645 21.125 0.165 1 78.88 4 LYS B N 1
ATOM 755 C CA . LYS B 1 4 ? -6.594 20.344 -0.464 1 78.88 4 LYS B CA 1
ATOM 756 C C . LYS B 1 4 ? -7.137 19.547 -1.652 1 78.88 4 LYS B C 1
ATOM 758 O O . LYS B 1 4 ? -8.156 18.859 -1.536 1 78.88 4 LYS B O 1
ATOM 763 N N . GLU B 1 5 ? -6.699 19.906 -2.754 1 92.25 5 GLU B N 1
ATOM 764 C CA . GLU B 1 5 ? -7.035 19.203 -3.99 1 92.25 5 GLU B CA 1
ATOM 765 C C . GLU B 1 5 ? -6.75 17.703 -3.871 1 92.25 5 GLU B C 1
ATOM 767 O O . GLU B 1 5 ? -5.754 17.312 -3.264 1 92.25 5 GLU B O 1
ATOM 772 N N . LYS B 1 6 ? -7.762 16.922 -4.348 1 96.06 6 LYS B N 1
ATOM 773 C CA . LYS B 1 6 ? -7.609 15.477 -4.34 1 96.06 6 LYS B CA 1
ATOM 774 C C . LYS B 1 6 ? -7.285 14.945 -5.734 1 96.06 6 LYS B C 1
ATOM 776 O O . LYS B 1 6 ? -7.676 15.555 -6.738 1 96.06 6 LYS B O 1
ATOM 781 N N . LYS B 1 7 ? -6.57 13.875 -5.742 1 96.5 7 LYS B N 1
ATOM 782 C CA . LYS B 1 7 ? -6.23 13.156 -6.969 1 96.5 7 LYS B CA 1
ATOM 783 C C . LYS B 1 7 ? -6.754 11.727 -6.934 1 96.5 7 LYS B C 1
ATOM 785 O O . LYS B 1 7 ? -6.613 11.031 -5.922 1 96.5 7 LYS B O 1
ATOM 790 N N . ARG B 1 8 ? -7.344 11.328 -7.988 1 96.12 8 ARG B N 1
ATOM 791 C CA . ARG B 1 8 ? -7.871 9.969 -8.094 1 96.12 8 ARG B CA 1
ATOM 792 C C . ARG B 1 8 ? -6.801 9.008 -8.594 1 96.12 8 ARG B C 1
ATOM 794 O O . ARG B 1 8 ? -6.168 9.242 -9.625 1 96.12 8 ARG B O 1
ATOM 801 N N . VAL B 1 9 ? -6.602 7.996 -7.875 1 96 9 VAL B N 1
ATOM 802 C CA . VAL B 1 9 ? -5.691 6.922 -8.258 1 96 9 VAL B CA 1
ATOM 803 C C . VAL B 1 9 ? -6.484 5.652 -8.547 1 96 9 VAL B C 1
ATOM 805 O O . VAL B 1 9 ? -7.277 5.203 -7.719 1 96 9 VAL B O 1
ATOM 808 N N . GLN B 1 10 ? -6.242 5.105 -9.781 1 95.5 10 GLN B N 1
ATOM 809 C CA . GLN B 1 10 ? -6.961 3.906 -10.203 1 95.5 10 GLN B CA 1
ATOM 810 C C . GLN B 1 10 ? -5.992 2.793 -10.594 1 95.5 10 GLN B C 1
ATOM 812 O O . GLN B 1 10 ? -5.027 3.025 -11.32 1 95.5 10 GLN B O 1
ATOM 817 N N . VAL B 1 11 ? -6.289 1.655 -10.008 1 96.25 11 VAL B N 1
ATOM 818 C CA . VAL B 1 11 ? -5.445 0.506 -10.32 1 96.25 11 VAL B CA 1
ATOM 819 C C . VAL B 1 11 ? -6.316 -0.718 -10.594 1 96.25 11 VAL B C 1
ATOM 821 O O . VAL B 1 11 ? -7.344 -0.912 -9.945 1 96.25 11 VAL B O 1
ATOM 824 N N . LYS B 1 12 ? -5.934 -1.472 -11.609 1 96.5 12 LYS B N 1
ATOM 825 C CA . LYS B 1 12 ? -6.562 -2.76 -11.883 1 96.5 12 LYS B CA 1
ATOM 826 C C . LYS B 1 12 ? -5.805 -3.898 -11.203 1 96.5 12 LYS B C 1
ATOM 828 O O . LYS B 1 12 ? -4.598 -4.055 -11.406 1 96.5 12 LYS B O 1
ATOM 833 N N . ILE B 1 13 ? -6.594 -4.602 -10.43 1 97 13 ILE B N 1
ATOM 834 C CA . ILE B 1 13 ? -6.016 -5.684 -9.633 1 97 13 ILE B CA 1
ATOM 835 C C . ILE B 1 13 ? -6.781 -6.98 -9.891 1 97 13 ILE B C 1
ATOM 837 O O . ILE B 1 13 ? -7.988 -6.953 -10.148 1 97 13 ILE B O 1
ATOM 841 N N . ASP B 1 14 ? -5.988 -8.109 -9.875 1 96.88 14 ASP B N 1
ATOM 842 C CA . ASP B 1 14 ? -6.688 -9.383 -9.93 1 96.88 14 ASP B CA 1
ATOM 843 C C . ASP B 1 14 ? -7.852 -9.414 -8.945 1 96.88 14 ASP B C 1
ATOM 845 O O . ASP B 1 14 ? -7.699 -9.039 -7.781 1 96.88 14 ASP B O 1
ATOM 849 N N . LYS B 1 15 ? -8.898 -9.852 -9.422 1 97.12 15 LYS B N 1
ATOM 850 C CA . LYS B 1 15 ? -10.117 -9.812 -8.617 1 97.12 15 LYS B CA 1
ATOM 851 C C . LYS B 1 15 ? -9.945 -10.602 -7.324 1 97.12 15 LYS B C 1
ATOM 853 O O . LYS B 1 15 ? -10.336 -10.141 -6.25 1 97.12 15 LYS B O 1
ATOM 858 N N . ASP B 1 16 ? -9.43 -11.812 -7.391 1 96.81 16 ASP B N 1
ATOM 859 C CA . ASP B 1 16 ? -9.25 -12.641 -6.199 1 96.81 16 ASP B CA 1
ATOM 860 C C . ASP B 1 16 ? -8.297 -11.977 -5.207 1 96.81 16 ASP B C 1
ATOM 862 O O . ASP B 1 16 ? -8.531 -12.008 -3.998 1 96.81 16 ASP B O 1
ATOM 866 N N . LEU B 1 17 ? -7.246 -11.453 -5.73 1 97.31 17 LEU B N 1
ATOM 867 C CA . LEU B 1 17 ? -6.305 -10.734 -4.883 1 97.31 17 LEU B CA 1
ATOM 868 C C . LEU B 1 17 ? -6.98 -9.555 -4.191 1 97.31 17 LEU B C 1
ATOM 870 O O . LEU B 1 17 ? -6.797 -9.344 -2.99 1 97.31 17 LEU B O 1
ATOM 874 N N . ALA B 1 18 ? -7.703 -8.805 -4.945 1 97.75 18 ALA B N 1
ATOM 875 C CA . ALA B 1 18 ? -8.43 -7.656 -4.398 1 97.75 18 ALA B CA 1
ATOM 876 C C . ALA B 1 18 ? -9.391 -8.094 -3.299 1 97.75 18 ALA B C 1
ATOM 878 O O . ALA B 1 18 ? -9.414 -7.504 -2.215 1 97.75 18 ALA B O 1
ATOM 879 N N . ASP B 1 19 ? -10.133 -9.07 -3.539 1 97.75 19 ASP B N 1
ATOM 880 C CA . ASP B 1 19 ? -11.133 -9.555 -2.588 1 97.75 19 ASP B CA 1
ATOM 881 C C . ASP B 1 19 ? -10.469 -10.086 -1.317 1 97.75 19 ASP B C 1
ATOM 883 O O . ASP B 1 19 ? -10.93 -9.805 -0.209 1 97.75 19 ASP B O 1
ATOM 887 N N . ASP B 1 20 ? -9.414 -10.859 -1.491 1 97.88 20 ASP B N 1
ATOM 888 C CA . ASP B 1 20 ? -8.688 -11.391 -0.342 1 97.88 20 ASP B CA 1
ATOM 889 C C . ASP B 1 20 ? -8.102 -10.266 0.506 1 97.88 20 ASP B C 1
ATOM 891 O O . ASP B 1 20 ? -8.18 -10.305 1.735 1 97.88 20 ASP B O 1
ATOM 895 N N . THR B 1 21 ? -7.523 -9.336 -0.161 1 98.5 21 THR B N 1
ATOM 896 C CA . THR B 1 21 ? -6.922 -8.203 0.534 1 98.5 21 THR B CA 1
ATOM 897 C C . THR B 1 21 ? -7.977 -7.418 1.302 1 98.5 21 THR B C 1
ATOM 899 O O . THR B 1 21 ? -7.777 -7.074 2.469 1 98.5 21 THR B O 1
ATOM 902 N N . GLU B 1 22 ? -9.062 -7.098 0.676 1 97.88 22 GLU B N 1
ATOM 903 C CA . GLU B 1 22 ? -10.117 -6.301 1.282 1 97.88 22 GLU B CA 1
ATOM 904 C C . GLU B 1 22 ? -10.734 -7.02 2.48 1 97.88 22 GLU B C 1
ATOM 906 O O . GLU B 1 22 ? -11.141 -6.383 3.453 1 97.88 22 GLU B O 1
ATOM 911 N N . ALA B 1 23 ? -10.789 -8.359 2.404 1 98.12 23 ALA B N 1
ATOM 912 C CA . ALA B 1 23 ? -11.258 -9.148 3.545 1 98.12 23 ALA B CA 1
ATOM 913 C C . ALA B 1 23 ? -10.328 -8.984 4.742 1 98.12 23 ALA B C 1
ATOM 915 O O . ALA B 1 23 ? -10.781 -8.82 5.875 1 98.12 23 ALA B O 1
ATOM 916 N N . ILE B 1 24 ? -9.047 -9.023 4.543 1 98.12 24 ILE B N 1
ATOM 917 C CA . ILE B 1 24 ? -8.055 -8.859 5.602 1 98.12 24 ILE B CA 1
ATOM 918 C C . ILE B 1 24 ? -8.141 -7.449 6.176 1 98.12 24 ILE B C 1
ATOM 920 O O . ILE B 1 24 ? -8.172 -7.27 7.395 1 98.12 24 ILE B O 1
ATOM 924 N N . LEU B 1 25 ? -8.219 -6.449 5.254 1 98.25 25 LEU B N 1
ATOM 925 C CA . LEU B 1 25 ? -8.328 -5.059 5.684 1 98.25 25 LEU B CA 1
ATOM 926 C C . LEU B 1 25 ? -9.57 -4.844 6.535 1 98.25 25 LEU B C 1
ATOM 928 O O . LEU B 1 25 ? -9.523 -4.168 7.562 1 98.25 25 LEU B O 1
ATOM 932 N N . SER B 1 26 ? -10.625 -5.5 6.125 1 98 26 SER B N 1
ATOM 933 C CA . SER B 1 26 ? -11.875 -5.387 6.871 1 98 26 SER B CA 1
ATOM 934 C C . SER B 1 26 ? -11.727 -5.953 8.281 1 98 26 SER B C 1
ATOM 936 O O . SER B 1 26 ? -12.219 -5.367 9.25 1 98 26 SER B O 1
ATOM 938 N N . GLU B 1 27 ? -11.094 -7.035 8.406 1 97.81 27 GLU B N 1
ATOM 939 C CA . GLU B 1 27 ? -10.867 -7.66 9.711 1 97.81 27 GLU B CA 1
ATOM 940 C C . GLU B 1 27 ? -10.008 -6.77 10.609 1 97.81 27 GLU B C 1
ATOM 942 O O . GLU B 1 27 ? -10.156 -6.793 11.828 1 97.81 27 GLU B O 1
ATOM 947 N N . LEU B 1 28 ? -9.203 -5.992 10 1 96.75 28 LEU B N 1
ATOM 948 C CA . LEU B 1 28 ? -8.344 -5.066 10.727 1 96.75 28 LEU B CA 1
ATOM 949 C C . LEU B 1 28 ? -9.07 -3.762 11.023 1 96.75 28 LEU B C 1
ATOM 951 O O . LEU B 1 28 ? -8.523 -2.877 11.68 1 96.75 28 LEU B O 1
ATOM 955 N N . GLY B 1 29 ? -10.289 -3.66 10.383 1 97.56 29 GLY B N 1
ATOM 956 C CA . GLY B 1 29 ? -11.047 -2.436 10.562 1 97.56 29 GLY B CA 1
ATOM 957 C C . GLY B 1 29 ? -10.68 -1.354 9.562 1 97.56 29 GLY B C 1
ATOM 958 O O . GLY B 1 29 ? -10.945 -0.172 9.797 1 97.56 29 GLY B O 1
ATOM 959 N N . LEU B 1 30 ? -10.047 -1.726 8.508 1 97.75 30 LEU B N 1
ATOM 960 C CA . LEU B 1 30 ? -9.586 -0.772 7.5 1 97.75 30 LEU B CA 1
ATOM 961 C C . LEU B 1 30 ? -10.336 -0.966 6.188 1 97.75 30 LEU B C 1
ATOM 963 O O . LEU B 1 30 ? -10.922 -2.025 5.949 1 97.75 30 LEU B O 1
ATOM 967 N N . ASN B 1 31 ? -10.383 0.031 5.422 1 96.88 31 ASN B N 1
ATOM 968 C CA . ASN B 1 31 ? -10.82 -0.067 4.035 1 96.88 31 ASN B CA 1
ATOM 969 C C . ASN B 1 31 ? -9.688 0.237 3.064 1 96.88 31 ASN B C 1
ATOM 971 O O . ASN B 1 31 ? -8.625 0.72 3.471 1 96.88 31 ASN B O 1
ATOM 975 N N . PRO B 1 32 ? -9.844 -0.034 1.873 1 97.25 32 PRO B N 1
ATOM 976 C CA . PRO B 1 32 ? -8.781 0.159 0.884 1 97.25 32 PRO B CA 1
ATOM 977 C C . PRO B 1 32 ? -8.289 1.604 0.817 1 97.25 32 PRO B C 1
ATOM 979 O O . PRO B 1 32 ? -7.086 1.848 0.735 1 97.25 32 PRO B O 1
ATOM 982 N N . THR B 1 33 ? -9.164 2.547 0.886 1 97.06 33 THR B N 1
ATOM 983 C CA . THR B 1 33 ? -8.797 3.957 0.833 1 97.06 33 THR B CA 1
ATOM 984 C C . THR B 1 33 ? -7.828 4.309 1.961 1 97.06 33 THR B C 1
ATOM 986 O O . THR B 1 33 ? -6.777 4.906 1.722 1 97.06 33 THR B O 1
ATOM 989 N N . THR B 1 34 ? -8.188 3.908 3.125 1 97.44 34 THR B N 1
ATOM 990 C CA . THR B 1 34 ? -7.363 4.188 4.293 1 97.44 34 THR B CA 1
ATOM 991 C C . THR B 1 34 ? -6.016 3.477 4.184 1 97.44 34 THR B C 1
ATOM 993 O O . THR B 1 34 ? -4.973 4.07 4.457 1 97.44 34 THR B O 1
ATOM 996 N N . ALA B 1 35 ? -6 2.225 3.748 1 98.12 35 ALA B N 1
ATOM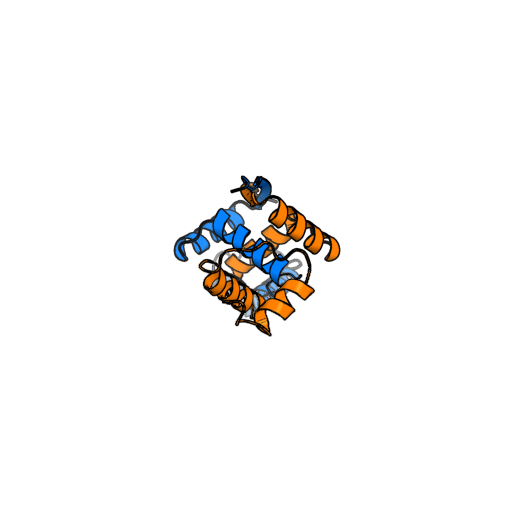 997 C CA . ALA B 1 35 ? -4.781 1.426 3.646 1 98.12 35 ALA B CA 1
ATOM 998 C C . ALA B 1 35 ? -3.824 2.016 2.613 1 98.12 35 ALA B C 1
ATOM 1000 O O . ALA B 1 35 ? -2.619 2.121 2.861 1 98.12 35 ALA B O 1
ATOM 1001 N N . ILE B 1 36 ? -4.348 2.412 1.532 1 98.12 36 ILE B N 1
ATOM 1002 C CA . ILE B 1 36 ? -3.521 2.949 0.457 1 98.12 36 ILE B CA 1
ATOM 1003 C C . ILE B 1 36 ? -3.002 4.332 0.846 1 98.12 36 ILE B C 1
ATOM 1005 O O . ILE B 1 36 ? -1.85 4.672 0.565 1 98.12 36 ILE B O 1
ATOM 1009 N N . ASN B 1 37 ? -3.809 5.129 1.521 1 97.75 37 ASN B N 1
ATOM 1010 C CA . ASN B 1 37 ? -3.35 6.414 2.037 1 97.75 37 ASN B CA 1
ATOM 1011 C C . ASN B 1 37 ? -2.197 6.242 3.021 1 97.75 37 ASN B C 1
ATOM 1013 O O . ASN B 1 37 ? -1.208 6.973 2.959 1 97.75 37 ASN B O 1
ATOM 1017 N N . MET B 1 38 ? -2.348 5.316 3.877 1 97.44 38 MET B N 1
ATOM 1018 C CA . MET B 1 38 ? -1.28 5.023 4.828 1 97.44 38 MET B CA 1
ATOM 1019 C C . MET B 1 38 ? -0.008 4.594 4.102 1 97.44 38 MET B C 1
ATOM 1021 O O . MET B 1 38 ? 1.087 5.047 4.441 1 97.44 38 MET B O 1
ATOM 1025 N N . PHE B 1 39 ? -0.172 3.754 3.125 1 98 39 PHE B N 1
ATOM 1026 C CA . PHE B 1 39 ? 0.934 3.254 2.318 1 98 39 PHE B CA 1
ATOM 1027 C C . PHE B 1 39 ? 1.684 4.406 1.658 1 98 39 PHE B C 1
ATOM 1029 O O . PHE B 1 39 ? 2.91 4.496 1.76 1 98 39 PHE B O 1
ATOM 1036 N N . TYR B 1 40 ? 0.936 5.312 1.121 1 98.19 40 TYR B N 1
ATOM 1037 C CA . TYR B 1 40 ? 1.522 6.469 0.455 1 98.19 40 TYR B CA 1
ATOM 1038 C C . TYR B 1 40 ? 2.232 7.371 1.454 1 98.19 40 TYR B C 1
ATOM 1040 O O . TYR B 1 40 ? 3.344 7.84 1.197 1 98.19 40 TYR B O 1
ATOM 1048 N N . LYS B 1 41 ? 1.681 7.602 2.604 1 96.88 41 LYS B N 1
ATOM 1049 C CA . LYS B 1 41 ? 2.281 8.445 3.633 1 96.88 41 LYS B CA 1
ATOM 1050 C C . LYS B 1 41 ? 3.592 7.844 4.137 1 96.88 41 LYS B C 1
ATOM 1052 O O . LYS B 1 41 ? 4.559 8.57 4.379 1 96.88 41 LYS B O 1
ATOM 1057 N N . ARG B 1 42 ? 3.584 6.531 4.242 1 97.25 42 ARG B N 1
ATOM 1058 C CA . ARG B 1 42 ? 4.809 5.883 4.703 1 97.25 42 ARG B CA 1
ATOM 1059 C C . ARG B 1 42 ? 5.898 5.953 3.639 1 97.25 42 ARG B C 1
ATOM 1061 O O . ARG B 1 42 ? 7.078 6.082 3.961 1 97.25 42 ARG B O 1
ATOM 1068 N N . ILE B 1 43 ? 5.547 5.852 2.406 1 97.19 43 ILE B N 1
ATOM 1069 C CA . ILE B 1 43 ? 6.516 5.996 1.323 1 97.19 43 ILE B CA 1
ATOM 1070 C C . ILE B 1 43 ? 7.145 7.387 1.38 1 97.19 43 ILE B C 1
ATOM 1072 O O . ILE B 1 43 ? 8.367 7.523 1.319 1 97.19 43 ILE B O 1
ATOM 1076 N N . VAL B 1 44 ? 6.348 8.43 1.536 1 96.06 44 VAL B N 1
ATOM 1077 C CA . VAL B 1 44 ? 6.844 9.805 1.565 1 96.06 44 VAL B CA 1
ATOM 1078 C C . VAL B 1 44 ? 7.688 10.023 2.816 1 96.06 44 VAL B C 1
ATOM 1080 O O . VAL B 1 44 ? 8.742 10.664 2.76 1 96.06 44 VAL B O 1
ATOM 1083 N N . ALA B 1 45 ? 7.258 9.445 3.936 1 93.94 45 ALA B N 1
ATOM 1084 C CA . ALA B 1 45 ? 7.953 9.641 5.207 1 93.94 45 ALA B CA 1
ATOM 1085 C C . ALA B 1 45 ? 9.344 9.016 5.172 1 93.94 45 ALA B C 1
ATOM 1087 O O . ALA B 1 45 ? 10.289 9.555 5.754 1 93.94 45 ALA B O 1
ATOM 1088 N N . ASN B 1 46 ? 9.523 7.902 4.406 1 92.88 46 ASN B N 1
ATOM 1089 C CA . ASN B 1 46 ? 10.766 7.141 4.469 1 92.88 46 ASN B CA 1
ATOM 1090 C C . ASN B 1 46 ? 11.586 7.301 3.193 1 92.88 46 ASN B C 1
ATOM 1092 O O . ASN B 1 46 ? 12.766 6.941 3.16 1 92.88 46 ASN B O 1
ATOM 1096 N N . GLY B 1 47 ? 10.922 7.785 2.174 1 94.06 47 GLY B N 1
ATOM 1097 C CA . GLY B 1 47 ? 11.594 7.848 0.883 1 94.06 47 GLY B CA 1
ATOM 1098 C C . GLY B 1 47 ? 11.891 6.484 0.295 1 94.06 47 GLY B C 1
ATOM 1099 O O . GLY B 1 47 ? 12.891 6.301 -0.395 1 94.06 47 GLY B O 1
ATOM 1100 N N . ALA B 1 48 ? 11.031 5.535 0.689 1 94.81 48 ALA B N 1
ATOM 1101 C CA . ALA B 1 48 ? 11.227 4.141 0.304 1 94.81 48 ALA B CA 1
ATOM 1102 C C . ALA B 1 48 ? 9.922 3.352 0.404 1 94.81 48 ALA B C 1
ATOM 1104 O O . ALA B 1 48 ? 8.938 3.84 0.961 1 94.81 48 ALA B O 1
ATOM 1105 N N . LEU B 1 49 ? 9.938 2.17 -0.205 1 96.75 49 LEU B N 1
ATOM 1106 C CA . LEU B 1 49 ? 8.867 1.229 0.093 1 96.75 49 LEU B CA 1
ATOM 1107 C C . LEU B 1 49 ? 8.867 0.854 1.572 1 96.75 49 LEU B C 1
ATOM 1109 O O . LEU B 1 49 ? 9.898 0.473 2.121 1 96.75 49 LEU B O 1
ATOM 1113 N N . PRO B 1 50 ? 7.738 0.884 2.203 1 96.19 50 PRO B N 1
ATOM 1114 C CA . PRO B 1 50 ? 7.734 0.719 3.66 1 96.19 50 PRO B CA 1
ATOM 1115 C C . PRO B 1 50 ? 7.629 -0.744 4.086 1 96.19 50 PRO B C 1
ATOM 1117 O O . PRO B 1 50 ? 7.164 -1.035 5.191 1 96.19 50 PRO B O 1
ATOM 1120 N N . PHE B 1 51 ? 7.957 -1.677 3.178 1 95.62 51 PHE B N 1
ATOM 1121 C CA . PHE B 1 51 ? 7.961 -3.102 3.486 1 95.62 51 PHE B CA 1
ATOM 1122 C C . PHE B 1 51 ? 9.047 -3.822 2.701 1 95.62 51 PHE B C 1
ATOM 1124 O O . PHE B 1 51 ? 9.586 -3.281 1.731 1 95.62 51 PHE B O 1
ATOM 1131 N N . ASN B 1 52 ? 9.336 -5.004 3.238 1 91.25 52 ASN B N 1
ATOM 1132 C CA . ASN B 1 52 ? 10.258 -5.871 2.512 1 91.25 52 ASN B CA 1
ATOM 1133 C C . ASN B 1 52 ? 9.547 -6.625 1.39 1 91.25 52 ASN B C 1
ATOM 1135 O O . ASN B 1 52 ? 8.508 -7.238 1.613 1 91.25 52 ASN B O 1
ATOM 1139 N N . ALA B 1 53 ? 10.055 -6.473 0.206 1 90.06 53 ALA B N 1
ATOM 1140 C CA . ALA B 1 53 ? 9.438 -7.082 -0.969 1 90.06 53 ALA B CA 1
ATOM 1141 C C . ALA B 1 53 ? 9.852 -8.547 -1.104 1 90.06 53 ALA B C 1
ATOM 1143 O O . ALA B 1 53 ? 9.578 -9.18 -2.125 1 90.06 53 ALA B O 1
ATOM 1144 N N . SER B 1 54 ? 10.352 -9.055 -0.039 1 91.06 54 SER B N 1
ATOM 1145 C CA . SER B 1 54 ? 10.82 -10.43 -0.104 1 91.06 54 SER B CA 1
ATOM 1146 C C . SER B 1 54 ? 9.664 -11.414 0.034 1 91.06 54 SER B C 1
ATOM 1148 O O . SER B 1 54 ? 8.711 -11.164 0.766 1 91.06 54 SER B O 1
ATOM 1150 N N . LEU B 1 55 ? 9.836 -12.523 -0.635 1 91.69 55 LEU B N 1
ATOM 1151 C CA . LEU B 1 55 ? 8.875 -13.609 -0.477 1 91.69 55 LEU B CA 1
ATOM 1152 C C . LEU B 1 55 ? 9.055 -14.297 0.873 1 91.69 55 LEU B C 1
ATOM 1154 O O . LEU B 1 55 ? 10.172 -14.406 1.379 1 91.69 55 LEU B O 1
ATOM 1158 N N . SER B 1 56 ? 7.941 -14.734 1.313 1 86.5 56 SER B N 1
ATOM 1159 C CA . SER B 1 56 ? 8.023 -15.586 2.496 1 86.5 56 SER B CA 1
ATOM 1160 C C . SER B 1 56 ? 8.656 -16.938 2.164 1 86.5 56 SER B C 1
ATOM 1162 O O . SER B 1 56 ? 8.812 -17.281 0.992 1 86.5 56 SER B O 1
ATOM 1164 N N . GLU B 1 57 ? 9.016 -17.625 3.207 1 87.44 57 GLU B N 1
ATOM 1165 C CA . GLU B 1 57 ? 9.555 -18.953 3.008 1 87.44 57 GLU B CA 1
ATOM 1166 C C . GLU B 1 57 ? 8.531 -19.875 2.334 1 87.44 57 GLU B C 1
ATOM 1168 O O . GLU B 1 57 ? 8.875 -20.656 1.457 1 87.44 57 GLU B O 1
ATOM 1173 N N . GLU B 1 58 ? 7.352 -19.703 2.762 1 89.31 58 GLU B N 1
ATOM 1174 C CA . GLU B 1 58 ? 6.27 -20.484 2.188 1 89.31 58 GLU B CA 1
ATOM 1175 C C . GLU B 1 58 ? 6.102 -20.203 0.699 1 89.31 58 GLU B C 1
ATOM 1177 O O . GLU B 1 58 ? 5.938 -21.109 -0.107 1 89.31 58 GLU B O 1
ATOM 1182 N N . GLU B 1 59 ? 6.109 -19 0.362 1 88.31 59 GLU B N 1
ATOM 1183 C CA . GLU B 1 59 ? 5.973 -18.594 -1.038 1 88.31 59 GLU B CA 1
ATOM 1184 C C . GLU B 1 59 ? 7.141 -19.109 -1.873 1 88.31 59 GLU B C 1
ATOM 1186 O O . GLU B 1 59 ? 6.949 -19.562 -3.004 1 88.31 59 GLU B O 1
ATOM 1191 N N . ARG B 1 60 ? 8.297 -19.062 -1.327 1 90.25 60 ARG B N 1
ATOM 1192 C CA . ARG B 1 60 ? 9.484 -19.562 -2.018 1 90.25 60 ARG B CA 1
ATOM 1193 C C . ARG B 1 60 ? 9.398 -21.062 -2.248 1 90.25 60 ARG B C 1
ATOM 1195 O O . ARG B 1 60 ? 9.742 -21.547 -3.326 1 90.25 60 ARG B O 1
ATOM 1202 N N . ALA B 1 61 ? 9.023 -21.719 -1.282 1 89.06 61 ALA B N 1
ATOM 1203 C CA . ALA B 1 61 ? 8.883 -23.172 -1.377 1 89.06 61 ALA B CA 1
ATOM 1204 C C . ALA B 1 61 ? 7.863 -23.547 -2.447 1 89.06 61 ALA B C 1
ATOM 1206 O O . ALA B 1 61 ? 8.086 -24.484 -3.223 1 89.06 61 ALA B O 1
ATOM 1207 N N . ASN B 1 62 ? 6.754 -22.781 -2.459 1 89.25 62 ASN B N 1
ATOM 1208 C CA . ASN B 1 62 ? 5.719 -23.031 -3.453 1 89.25 62 ASN B CA 1
ATOM 1209 C C . ASN B 1 62 ? 6.234 -22.812 -4.871 1 89.25 62 ASN B C 1
ATOM 1211 O O . ASN B 1 62 ? 5.895 -23.562 -5.785 1 89.25 62 ASN B O 1
ATOM 1215 N N . LEU B 1 63 ? 7.016 -21.859 -5.051 1 87.19 63 LEU B N 1
ATOM 1216 C CA . LEU B 1 63 ? 7.578 -21.562 -6.363 1 87.19 63 LEU B CA 1
ATOM 1217 C C . LEU B 1 63 ? 8.547 -22.672 -6.797 1 87.19 63 LEU B C 1
ATOM 1219 O O . LEU B 1 63 ? 8.578 -23.047 -7.973 1 87.19 63 LEU B O 1
ATOM 1223 N N . ARG B 1 64 ? 9.344 -23.062 -5.875 1 87.94 64 ARG B N 1
ATOM 1224 C CA . ARG B 1 64 ? 10.289 -24.141 -6.164 1 87.94 64 ARG B CA 1
ATOM 1225 C C . ARG B 1 64 ? 9.562 -25.406 -6.574 1 87.94 64 ARG B C 1
ATOM 1227 O O . ARG B 1 64 ? 9.984 -26.109 -7.504 1 87.94 64 ARG B O 1
ATOM 1234 N N . PHE B 1 65 ? 8.508 -25.672 -5.879 1 85.44 65 PHE B N 1
ATOM 1235 C CA . PHE B 1 65 ? 7.715 -26.859 -6.172 1 85.44 65 PHE B CA 1
ATOM 1236 C C . PHE B 1 65 ? 7.102 -26.781 -7.562 1 85.44 65 PHE B C 1
ATOM 1238 O O . PHE B 1 65 ? 7.086 -27.766 -8.305 1 85.44 65 PHE B O 1
ATOM 1245 N N . LEU B 1 66 ? 6.523 -25.578 -7.926 1 83.5 66 LEU B N 1
ATOM 1246 C CA . LEU B 1 66 ? 5.918 -25.375 -9.234 1 83.5 66 LEU B CA 1
ATOM 1247 C C . LEU B 1 66 ? 6.953 -25.516 -10.344 1 83.5 66 LEU B C 1
ATOM 1249 O O . LEU B 1 66 ? 6.648 -26.047 -11.414 1 83.5 66 LEU B O 1
ATOM 1253 N N . LYS B 1 67 ? 8.148 -25.109 -10.094 1 81.25 67 LYS B N 1
ATOM 1254 C CA . LYS B 1 67 ? 9.219 -25.203 -11.086 1 81.25 67 LYS B CA 1
ATOM 1255 C C . LYS B 1 67 ? 9.617 -26.656 -11.328 1 81.25 67 LYS B C 1
ATOM 1257 O O . LYS B 1 67 ? 9.859 -27.047 -12.477 1 81.25 67 LYS B O 1
ATOM 1262 N N . VAL B 1 68 ? 9.625 -27.391 -10.328 1 77.81 68 VAL B N 1
ATOM 1263 C CA . VAL B 1 68 ? 10.047 -28.781 -10.438 1 77.81 68 VAL B CA 1
ATOM 1264 C C . VAL B 1 68 ? 8.938 -29.609 -11.094 1 77.81 68 VAL B C 1
ATOM 1266 O O . VAL B 1 68 ? 9.211 -30.594 -11.773 1 77.81 68 VAL B O 1
ATOM 1269 N N . THR B 1 69 ? 7.723 -29.125 -10.938 1 73.88 69 THR B N 1
ATOM 1270 C CA . THR B 1 69 ? 6.605 -29.906 -11.461 1 73.88 69 THR B CA 1
ATOM 1271 C C . THR B 1 69 ? 6.266 -29.469 -12.891 1 73.88 69 THR B C 1
ATOM 1273 O O . THR B 1 69 ? 5.496 -30.141 -13.578 1 73.88 69 THR B O 1
ATOM 1276 N N . GLU B 1 70 ? 6.5 -28.25 -13.203 1 70.44 70 GLU B N 1
ATOM 1277 C CA . GLU B 1 70 ? 6.234 -27.75 -14.555 1 70.44 70 GLU B CA 1
ATOM 1278 C C . GLU B 1 70 ? 6.621 -28.781 -15.602 1 70.44 70 GLU B C 1
ATOM 1280 O O . GLU B 1 70 ? 5.941 -28.938 -16.625 1 70.44 70 GLU B O 1
ATOM 1285 N N . GLY B 1 71 ? 7.676 -29.422 -15.383 1 60.72 71 GLY B N 1
ATOM 1286 C CA . GLY B 1 71 ? 8.016 -30.5 -16.297 1 60.72 71 GLY B CA 1
ATOM 1287 C C . GLY B 1 71 ? 7.289 -31.797 -15.992 1 60.72 71 GLY B C 1
ATOM 1288 O O . GLY B 1 71 ? 7.352 -32.75 -16.781 1 60.72 71 GLY B O 1
ATOM 1289 N N . THR B 1 72 ? 6.844 -31.781 -14.695 1 60.69 72 THR B N 1
ATOM 1290 C CA . THR B 1 72 ? 6.168 -33.031 -14.344 1 60.69 72 THR B CA 1
ATOM 1291 C C . THR B 1 72 ? 4.699 -32.969 -14.75 1 60.69 72 THR B C 1
ATOM 1293 O O . THR B 1 72 ? 4.016 -31.984 -14.5 1 60.69 72 THR B O 1
ATOM 1296 N N . PRO B 1 73 ? 4.289 -33.688 -15.703 1 53.41 73 PRO B N 1
ATOM 1297 C CA . PRO B 1 73 ? 2.891 -33.75 -16.141 1 53.41 73 PRO B CA 1
ATOM 1298 C C . PRO B 1 73 ? 1.91 -33.656 -14.969 1 53.41 73 PRO B C 1
ATOM 1300 O O . PRO B 1 73 ? 2.188 -34.156 -13.883 1 53.41 73 PRO B O 1
ATOM 1303 N N . VAL B 1 74 ? 1.368 -32.438 -14.664 1 52.91 74 VAL B N 1
ATOM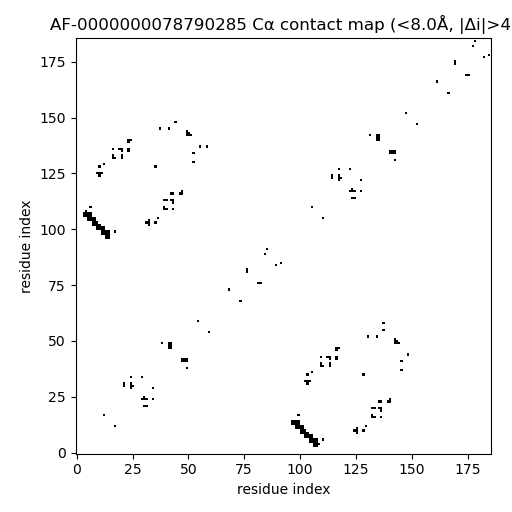 1304 C CA . VAL B 1 74 ? 0.306 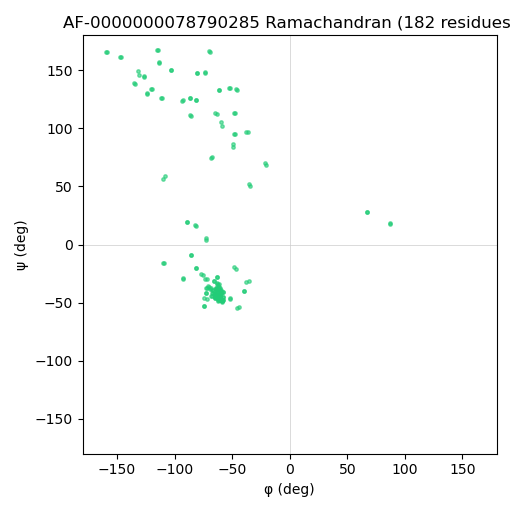-32.188 -13.688 1 52.91 74 VAL B CA 1
ATOM 1305 C C . VAL B 1 74 ? -0.669 -33.375 -13.688 1 52.91 74 VAL B C 1
ATOM 1307 O O . VAL B 1 74 ? -1.447 -33.531 -14.633 1 52.91 74 VAL B O 1
ATOM 1310 N N . THR B 1 75 ? -0.277 -34.656 -13.578 1 48.19 75 THR B N 1
ATOM 1311 C CA . THR B 1 75 ? -1.354 -35.594 -13.336 1 48.19 75 THR B CA 1
ATOM 1312 C C . THR B 1 75 ? -2.256 -35.125 -12.203 1 48.19 75 THR B C 1
ATOM 1314 O O . THR B 1 75 ? -1.77 -34.75 -11.133 1 48.19 75 THR B O 1
ATOM 1317 N N . GLU B 1 76 ? -3.207 -34.281 -12.477 1 49.44 76 GLU B N 1
ATOM 1318 C CA . GLU B 1 76 ? -4.289 -34.031 -11.523 1 49.44 76 GLU B CA 1
ATOM 1319 C C . GLU B 1 76 ? -4.426 -35.156 -10.531 1 49.44 76 GLU B C 1
ATOM 1321 O O . GLU B 1 76 ? -4.852 -36.281 -10.891 1 49.44 76 GLU B O 1
ATOM 1326 N N . PHE B 1 77 ? -3.504 -35.344 -9.664 1 52.53 77 PHE B N 1
ATOM 1327 C CA . PHE B 1 77 ? -3.689 -36.406 -8.664 1 52.53 77 PHE B CA 1
ATOM 1328 C C . PHE B 1 77 ? -4.945 -36.156 -7.844 1 52.53 77 PHE B C 1
ATOM 1330 O O . PHE B 1 77 ? -5.211 -35 -7.43 1 52.53 77 PHE B O 1
ATOM 1337 N N . LYS B 1 78 ? -6.051 -36.812 -8.062 1 53 78 LYS B N 1
ATOM 1338 C CA . LYS B 1 78 ? -7.398 -36.719 -7.516 1 53 78 LYS B CA 1
ATOM 1339 C C . LYS B 1 78 ? -7.371 -36.562 -6 1 53 78 LYS B C 1
ATOM 1341 O O . LYS B 1 78 ? -8.289 -35.969 -5.414 1 53 78 LYS B O 1
ATOM 1346 N N . ASP B 1 79 ? -6.734 -37.375 -5.152 1 53.03 79 ASP B N 1
ATOM 1347 C CA . ASP B 1 79 ? -6.625 -37.312 -3.697 1 53.03 79 ASP B CA 1
ATOM 1348 C C . ASP B 1 79 ? -5.172 -37.469 -3.25 1 53.03 79 ASP B C 1
ATOM 1350 O O . ASP B 1 79 ? -4.316 -37.875 -4.035 1 53.03 79 ASP B O 1
ATOM 1354 N N . ALA B 1 80 ? -4.742 -36.781 -2.148 1 53.81 80 ALA B N 1
ATOM 1355 C CA . ALA B 1 80 ? -3.459 -36.812 -1.456 1 53.81 80 ALA B CA 1
ATOM 1356 C C . ALA B 1 80 ? -2.865 -38.219 -1.469 1 53.81 80 ALA B C 1
ATOM 1358 O O . ALA B 1 80 ? -1.644 -38.406 -1.475 1 53.81 80 ALA B O 1
ATOM 1359 N N . LYS B 1 81 ? -3.59 -39.188 -1.458 1 56.41 81 LYS B N 1
ATOM 1360 C CA . LYS B 1 81 ? -3.166 -40.562 -1.482 1 56.41 81 LYS B CA 1
ATOM 1361 C C . LYS B 1 81 ? -2.447 -40.906 -2.785 1 56.41 81 LYS B C 1
ATOM 1363 O O . LYS B 1 81 ? -1.439 -41.625 -2.781 1 56.41 81 LYS B O 1
ATOM 1368 N N . GLU B 1 82 ? -2.885 -40.375 -3.834 1 57.62 82 GLU B N 1
ATOM 1369 C CA . GLU B 1 82 ? -2.273 -40.688 -5.121 1 57.62 82 GLU B CA 1
ATOM 1370 C C . GLU B 1 82 ? -0.893 -40.062 -5.25 1 57.62 82 GLU B C 1
ATOM 1372 O O . GLU B 1 82 ? 0.017 -40.656 -5.832 1 57.62 82 GLU B O 1
ATOM 1377 N N . VAL B 1 83 ? -0.773 -39.062 -4.652 1 57.09 83 VAL B N 1
ATOM 1378 C CA . VAL B 1 83 ? 0.521 -38.375 -4.656 1 57.09 83 VAL B CA 1
ATOM 1379 C C . VAL B 1 83 ? 1.5 -39.125 -3.764 1 57.09 83 VAL B C 1
ATOM 1381 O O . VAL B 1 83 ? 2.646 -39.375 -4.148 1 57.09 83 VAL B O 1
ATOM 1384 N N . ALA B 1 84 ? 1.111 -39.375 -2.566 1 56.12 84 ALA B N 1
ATOM 1385 C CA . ALA B 1 84 ? 1.918 -40.188 -1.658 1 56.12 84 ALA B CA 1
ATOM 1386 C C . ALA B 1 84 ? 2.309 -41.5 -2.305 1 56.12 84 ALA B C 1
ATOM 1388 O O . ALA B 1 84 ? 3.457 -41.938 -2.195 1 56.12 84 ALA B O 1
ATOM 1389 N N . ASP B 1 85 ? 1.461 -42.188 -2.908 1 58.78 85 ASP B N 1
ATOM 1390 C CA . ASP B 1 85 ? 1.694 -43.469 -3.594 1 58.78 85 ASP B CA 1
ATOM 1391 C C . ASP B 1 85 ? 2.693 -43.281 -4.734 1 58.78 85 ASP B C 1
ATOM 1393 O O . ASP B 1 85 ? 3.535 -44.156 -4.965 1 58.78 85 ASP B O 1
ATOM 1397 N N . TRP B 1 86 ? 2.617 -42.188 -5.367 1 59.25 86 TRP B N 1
ATOM 1398 C CA . TRP B 1 86 ? 3.543 -41.906 -6.461 1 59.25 86 TRP B CA 1
ATOM 1399 C C . TRP B 1 86 ? 4.941 -41.625 -5.93 1 59.25 86 TRP B C 1
ATOM 1401 O O . TRP B 1 86 ? 5.938 -42.094 -6.492 1 59.25 86 TRP B O 1
ATOM 1411 N N . LEU B 1 87 ? 4.965 -40.812 -4.941 1 58.5 87 LEU B N 1
ATOM 1412 C CA . LEU B 1 87 ? 6.234 -40.5 -4.297 1 58.5 87 LEU B CA 1
ATOM 1413 C C . LEU B 1 87 ? 6.867 -41.781 -3.707 1 58.5 87 LEU B C 1
ATOM 1415 O O . LEU B 1 87 ? 8.086 -41.938 -3.777 1 58.5 87 LEU B O 1
ATOM 1419 N N . ASN B 1 88 ? 6.168 -42.5 -3.051 1 62 88 ASN B N 1
ATOM 1420 C CA . ASN B 1 88 ? 6.699 -43.719 -2.428 1 62 88 ASN B CA 1
ATOM 1421 C C . ASN B 1 88 ? 6.969 -44.812 -3.459 1 62 88 ASN B C 1
ATOM 1423 O O . ASN B 1 88 ? 7.77 -45.719 -3.219 1 62 88 ASN B O 1
ATOM 1427 N N . ASP B 1 89 ? 6.102 -45.031 -4.438 1 53 89 ASP B N 1
ATOM 1428 C CA . ASP B 1 89 ? 6.398 -46.062 -5.422 1 53 89 ASP B CA 1
ATOM 1429 C C . ASP B 1 89 ? 6.723 -45.469 -6.781 1 53 89 ASP B C 1
ATOM 1431 O O . ASP B 1 89 ? 5.848 -45.344 -7.645 1 53 89 ASP B O 1
ATOM 1435 N N . PRO B 1 90 ? 7.742 -44.594 -6.773 1 51.69 90 PRO B N 1
ATOM 1436 C CA . PRO B 1 90 ? 8.156 -43.969 -8.023 1 51.69 90 PRO B CA 1
ATOM 1437 C C . PRO B 1 90 ? 8.305 -44.969 -9.172 1 51.69 90 PRO B C 1
ATOM 1439 O O . PRO B 1 90 ? 8.461 -44.594 -10.328 1 51.69 90 PRO B O 1
ATOM 1442 N N . ASP B 1 91 ? 8.469 -46.219 -8.781 1 46.53 91 ASP B N 1
ATOM 1443 C CA . ASP B 1 91 ? 8.836 -47.25 -9.75 1 46.53 91 ASP B CA 1
ATOM 1444 C C . ASP B 1 91 ? 7.66 -47.594 -10.664 1 46.53 91 ASP B C 1
ATOM 1446 O O . ASP B 1 91 ? 7.691 -48.594 -11.383 1 46.53 91 ASP B O 1
ATOM 1450 N N . GLU B 1 92 ? 6.531 -46.875 -10.57 1 42.59 92 GLU B N 1
ATOM 1451 C CA . GLU B 1 92 ? 5.695 -47.5 -11.594 1 42.59 92 GLU B CA 1
ATOM 1452 C C . GLU B 1 92 ? 6.23 -47.219 -12.992 1 42.59 92 GLU B C 1
ATOM 1454 O O . GLU B 1 92 ? 6.273 -46.062 -13.414 1 42.59 92 GLU B O 1
ATOM 1459 N N . ASP B 1 93 ? 7.359 -47.844 -13.484 1 38 93 ASP B N 1
ATOM 1460 C CA . ASP B 1 93 ? 7.699 -48.188 -14.867 1 38 93 ASP B CA 1
ATOM 1461 C C . ASP B 1 93 ? 6.457 -48.594 -15.656 1 38 93 ASP B C 1
ATOM 1463 O O . ASP B 1 93 ? 5.527 -49.188 -15.109 1 38 93 ASP B O 1
#

Sequence (186 aa):
MAVKEKKRVQVKIDKDLADDTEAILSELGLNPTTAINMFYKRIVANGALPFNASLSEEERANLRFLKVTEGTPVTEFKDAKEVADWLNDPDEDMAVKEKKRVQVKIDKDLADDTEAILSELGLNPTTAINMFYKRIVANGALPFNASLSEEERANLRFLKVTEGTPVTEFKDAKEVADWLNDPDED

pLDDT: mean 82.34, std 18.9, range [38.0, 98.5]

InterPro domains:
  IPR007337 RelB antitoxin/Antitoxin DinJ [PF04221] (9-85)
  IPR007337 RelB antitoxin/Antitoxin DinJ [PTHR38781] (6-87)
  IPR007337 RelB antitoxin/Antitoxin DinJ [TIGR02384] (7-89)
  IPR013321 Arc-type ribbon-helix-helix [G3DSA:1.10.1220.10] (7-85)